Protein AF-Q8CDI6-2-F1 (afdb_monomer)

Structure (mmCIF, N/CA/C/O backbone):
data_AF-Q8CDI6-2-F1
#
_entry.id   AF-Q8CDI6-2-F1
#
loop_
_atom_site.group_PDB
_atom_site.id
_atom_site.type_symbol
_atom_site.label_atom_id
_atom_site.label_alt_id
_atom_site.label_comp_id
_atom_site.label_asym_id
_atom_site.label_entity_id
_atom_site.label_seq_id
_atom_site.pdbx_PDB_ins_code
_atom_site.Cartn_x
_atom_site.Cartn_y
_atom_site.Cartn_z
_atom_site.occupancy
_atom_site.B_iso_or_equiv
_atom_site.auth_seq_id
_atom_site.auth_comp_id
_atom_site.auth_asym_id
_atom_site.auth_atom_id
_atom_site.pdbx_PDB_model_num
ATOM 1 N N . MET A 1 1 ? 41.824 -3.010 34.403 1.00 47.78 1 MET A N 1
ATOM 2 C CA . MET A 1 1 ? 42.730 -4.172 34.338 1.00 47.78 1 MET A CA 1
ATOM 3 C C . MET A 1 1 ? 41.993 -5.271 33.605 1.00 47.78 1 MET A C 1
ATOM 5 O O . MET A 1 1 ? 41.237 -5.98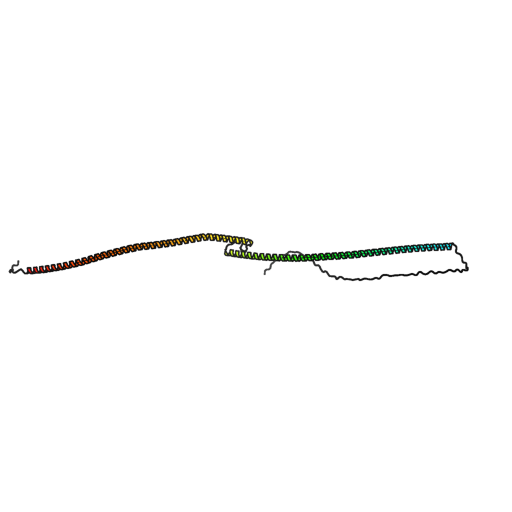3 34.236 1.00 47.78 1 MET A O 1
ATOM 9 N N . GLU A 1 2 ? 42.166 -5.360 32.293 1.00 39.25 2 GLU A N 1
ATOM 10 C CA . GLU A 1 2 ? 42.018 -6.613 31.556 1.00 39.25 2 GLU A CA 1
ATOM 11 C C . GLU A 1 2 ? 42.734 -6.427 30.222 1.00 39.25 2 GLU A C 1
ATOM 13 O O . GLU A 1 2 ? 42.475 -5.498 29.460 1.00 39.25 2 GLU A O 1
ATOM 18 N N . SER A 1 3 ? 43.740 -7.266 30.043 1.00 35.19 3 SER A N 1
ATOM 19 C CA . SER A 1 3 ? 44.687 -7.307 28.944 1.00 35.19 3 SER A CA 1
ATOM 20 C C . SER A 1 3 ? 44.680 -8.756 28.485 1.00 35.19 3 SER A C 1
ATOM 22 O O . SER A 1 3 ? 44.885 -9.626 29.330 1.00 35.19 3 SER A O 1
ATOM 24 N N . LYS A 1 4 ? 44.441 -9.011 27.195 1.00 39.91 4 LYS A N 1
ATOM 25 C CA . LYS A 1 4 ? 44.743 -10.243 26.427 1.00 39.91 4 LYS A CA 1
ATOM 26 C C . LYS A 1 4 ? 43.907 -10.204 25.140 1.00 39.91 4 LYS A C 1
ATOM 28 O O . LYS A 1 4 ? 42.783 -9.735 25.185 1.00 39.91 4 LYS A O 1
ATOM 33 N N . ALA A 1 5 ? 44.303 -10.727 23.990 1.00 39.50 5 ALA A N 1
ATOM 34 C CA . ALA A 1 5 ? 45.559 -11.224 23.439 1.00 39.50 5 ALA A CA 1
ATOM 35 C C . ALA A 1 5 ? 45.231 -11.736 22.018 1.00 39.50 5 ALA A C 1
ATOM 37 O O . ALA A 1 5 ? 44.079 -12.066 21.751 1.00 39.50 5 ALA A O 1
ATOM 38 N N . CYS A 1 6 ? 46.277 -11.885 21.199 1.00 37.97 6 CYS A N 1
ATOM 39 C CA . CYS A 1 6 ? 46.392 -12.783 20.036 1.00 37.97 6 CYS A CA 1
ATOM 40 C C . CYS A 1 6 ? 45.574 -12.419 18.783 1.00 37.97 6 CYS A C 1
ATOM 42 O O . CYS A 1 6 ? 44.354 -12.478 18.756 1.00 37.97 6 CYS A O 1
ATOM 44 N N . GLU A 1 7 ? 46.232 -11.871 17.758 1.00 35.19 7 GLU A N 1
ATOM 45 C CA . GLU A 1 7 ? 46.994 -12.585 16.705 1.00 35.19 7 GLU A CA 1
ATOM 46 C C . GLU A 1 7 ? 46.082 -13.260 15.669 1.00 35.19 7 GLU A C 1
ATOM 48 O O . GLU A 1 7 ? 45.575 -14.354 15.884 1.00 35.19 7 GLU A O 1
ATOM 53 N N . SER A 1 8 ? 46.000 -12.654 14.481 1.00 38.06 8 SER A N 1
ATOM 54 C CA . SER A 1 8 ? 46.080 -13.419 13.238 1.00 38.06 8 SER A CA 1
ATOM 55 C C . SER A 1 8 ? 47.067 -12.724 12.305 1.00 38.06 8 SER A C 1
ATOM 57 O O . SER A 1 8 ? 46.928 -11.548 11.972 1.00 38.06 8 SER A O 1
ATOM 59 N N . LYS A 1 9 ? 48.111 -13.482 11.989 1.00 31.45 9 LYS A N 1
ATOM 60 C CA . LYS A 1 9 ? 49.236 -13.211 11.097 1.00 31.45 9 LYS A CA 1
ATOM 61 C C . LYS A 1 9 ? 48.923 -13.755 9.699 1.00 31.45 9 LYS A C 1
ATOM 63 O O . LYS A 1 9 ? 48.080 -14.637 9.569 1.00 31.45 9 LYS A O 1
ATOM 68 N N . ASN A 1 10 ? 49.754 -13.327 8.750 1.00 34.19 10 ASN A N 1
ATOM 69 C CA . ASN A 1 10 ? 49.999 -13.893 7.420 1.00 34.19 10 ASN A CA 1
ATOM 70 C C . ASN A 1 10 ? 48.975 -13.519 6.347 1.00 34.19 10 ASN A C 1
ATOM 72 O O . ASN A 1 10 ? 47.893 -14.082 6.303 1.00 34.19 10 ASN A O 1
ATOM 76 N N . GLU A 1 11 ? 49.374 -12.612 5.457 1.00 39.97 11 GLU A N 1
ATOM 77 C CA . GLU A 1 11 ? 49.573 -12.944 4.042 1.00 39.97 11 GLU A CA 1
ATOM 78 C C . GLU A 1 11 ? 50.755 -12.104 3.543 1.00 39.97 11 GLU A C 1
ATOM 80 O O . GLU A 1 11 ? 50.733 -10.872 3.516 1.00 39.97 11 GLU A O 1
ATOM 85 N N . ASP A 1 12 ? 51.832 -12.828 3.261 1.00 34.47 12 ASP A N 1
ATOM 86 C CA . ASP A 1 12 ? 52.980 -12.414 2.475 1.00 34.47 12 ASP A CA 1
ATOM 87 C C . ASP A 1 12 ? 52.537 -12.010 1.063 1.00 34.47 12 ASP A C 1
ATOM 89 O O . ASP A 1 12 ? 51.665 -12.656 0.497 1.00 34.47 12 ASP A O 1
ATOM 93 N N . LEU A 1 13 ? 53.181 -11.006 0.462 1.00 38.31 13 LEU A N 1
ATOM 94 C CA . LEU A 1 13 ? 53.737 -11.098 -0.895 1.00 38.31 13 LEU A CA 1
ATOM 95 C C . LEU A 1 13 ? 54.597 -9.856 -1.192 1.00 38.31 13 LEU A C 1
ATOM 97 O O . LEU A 1 13 ? 54.218 -8.705 -0.983 1.00 38.31 13 LEU A O 1
ATOM 101 N N . LEU A 1 14 ? 55.815 -10.164 -1.624 1.00 34.78 14 LEU A N 1
ATOM 102 C CA . LEU A 1 14 ? 56.991 -9.321 -1.828 1.00 34.78 14 LEU A CA 1
ATOM 103 C C . LEU A 1 14 ? 56.978 -8.580 -3.196 1.00 34.78 14 LEU A C 1
ATOM 105 O O . LEU A 1 14 ? 56.043 -8.746 -3.978 1.00 34.78 14 LEU A O 1
ATOM 109 N N . PRO A 1 15 ? 57.980 -7.721 -3.486 1.00 39.56 15 PRO A N 1
ATOM 110 C CA . PRO A 1 15 ? 57.816 -6.499 -4.268 1.00 39.56 15 PRO A CA 1
ATOM 111 C C . PRO A 1 15 ? 58.329 -6.607 -5.711 1.00 39.56 15 PRO A C 1
ATOM 113 O O . PRO A 1 15 ? 59.156 -7.456 -6.035 1.00 39.56 15 PRO A O 1
ATOM 116 N N . SER A 1 16 ? 57.961 -5.631 -6.545 1.00 35.12 16 SER A N 1
ATOM 117 C CA . SER A 1 16 ? 58.730 -5.294 -7.747 1.00 35.12 16 SER A CA 1
ATOM 118 C C . SER A 1 16 ? 58.896 -3.782 -7.847 1.00 35.12 16 SER A C 1
ATOM 120 O O . SER A 1 16 ? 57.937 -3.038 -8.037 1.00 35.12 16 SER A O 1
ATOM 122 N N . GLY A 1 17 ? 60.136 -3.331 -7.670 1.00 28.41 17 GLY A N 1
ATOM 123 C CA . GLY A 1 17 ? 60.543 -1.958 -7.917 1.00 28.41 17 GLY A CA 1
ATOM 124 C C . GLY A 1 17 ? 60.761 -1.701 -9.403 1.00 28.41 17 GLY A C 1
ATOM 125 O O . GLY A 1 17 ? 61.197 -2.586 -10.134 1.00 28.41 17 GLY A O 1
ATOM 126 N N . ILE A 1 18 ? 60.518 -0.462 -9.826 1.00 35.91 18 ILE A N 1
ATOM 127 C CA . ILE A 1 18 ? 61.173 0.133 -10.990 1.00 35.91 18 ILE A CA 1
ATOM 128 C C . ILE A 1 18 ? 61.533 1.566 -10.599 1.00 35.91 18 ILE A C 1
ATOM 130 O O . ILE A 1 18 ? 60.685 2.450 -10.509 1.00 35.91 18 ILE A O 1
ATOM 134 N N . THR A 1 19 ? 62.814 1.772 -10.322 1.00 31.36 19 THR A N 1
ATOM 135 C CA . THR A 1 19 ? 63.473 3.074 -10.269 1.00 31.36 19 THR A CA 1
ATOM 136 C C . THR A 1 19 ? 64.220 3.271 -11.590 1.00 31.36 19 THR A C 1
ATOM 138 O O . THR A 1 19 ? 65.011 2.427 -11.994 1.00 31.36 19 THR A O 1
ATOM 141 N N . SER A 1 20 ? 63.984 4.389 -12.276 1.00 37.28 20 SER A N 1
ATOM 142 C CA . SER A 1 20 ? 64.816 4.880 -13.389 1.00 37.28 20 SER A CA 1
ATOM 143 C C . SER A 1 20 ? 64.630 6.401 -13.451 1.00 37.28 20 SER A C 1
ATOM 145 O O . SER A 1 20 ? 63.550 6.878 -13.775 1.00 37.28 20 SER A O 1
ATOM 147 N N . LYS A 1 21 ? 65.448 7.194 -12.750 1.00 33.88 21 LYS A N 1
ATOM 148 C CA . LYS A 1 21 ? 66.714 7.819 -13.184 1.00 33.88 21 LYS A CA 1
ATOM 149 C C . LYS A 1 21 ? 66.669 8.534 -14.548 1.00 33.88 21 LYS A C 1
ATOM 151 O O . LYS A 1 21 ? 66.886 7.936 -15.587 1.00 33.88 21 LYS A O 1
ATOM 156 N N . GLY A 1 22 ? 66.521 9.860 -14.466 1.00 29.69 22 GLY A N 1
ATOM 157 C CA . GLY A 1 22 ? 67.491 10.844 -14.970 1.00 29.69 22 GLY A CA 1
ATOM 158 C C . GLY A 1 22 ? 67.866 10.804 -16.453 1.00 29.69 22 GLY A C 1
ATOM 159 O O . GLY A 1 22 ? 68.814 10.125 -16.828 1.00 29.69 22 GLY A O 1
ATOM 160 N N . GLY A 1 23 ? 67.220 11.654 -17.254 1.00 31.06 23 GLY A N 1
ATOM 161 C CA . GLY A 1 23 ? 67.684 12.058 -18.583 1.00 31.06 23 GLY A CA 1
ATOM 162 C C . GLY A 1 23 ? 68.129 13.519 -18.565 1.00 31.06 23 GLY A C 1
ATOM 163 O O . GLY A 1 23 ? 67.301 14.421 -18.523 1.00 31.06 23 GLY A O 1
ATOM 164 N N . SER A 1 24 ? 69.443 13.730 -18.551 1.00 32.91 24 SER A N 1
ATOM 165 C CA . SER A 1 24 ? 70.108 15.026 -18.695 1.00 32.91 24 SER A CA 1
ATOM 166 C C . SER A 1 24 ? 69.997 15.507 -20.145 1.00 32.91 24 SER A C 1
ATOM 168 O O . SER A 1 24 ? 70.442 14.823 -21.068 1.00 32.91 24 SER A O 1
ATOM 170 N N . SER A 1 25 ? 69.394 16.676 -20.351 1.00 36.91 25 SER A N 1
ATOM 171 C CA . SER A 1 25 ? 69.316 17.363 -21.640 1.00 36.91 25 SER A CA 1
ATOM 172 C C . SER A 1 25 ? 70.655 18.041 -21.954 1.00 36.91 25 SER A C 1
ATOM 174 O O . SER A 1 25 ? 70.959 19.116 -21.440 1.00 36.91 25 SER A O 1
ATOM 176 N N . SER A 1 26 ? 71.458 17.387 -22.790 1.00 35.31 26 SER A N 1
ATOM 177 C CA . SER A 1 26 ? 72.682 17.926 -23.393 1.00 35.31 26 SER A CA 1
ATOM 178 C C . SER A 1 26 ? 72.335 18.881 -24.553 1.00 35.31 26 SER A C 1
ATOM 180 O O . SER A 1 26 ? 71.633 18.456 -25.476 1.00 35.31 26 SER A O 1
ATOM 182 N N . PRO A 1 27 ? 72.791 20.150 -24.544 1.00 42.28 27 PRO A N 1
ATOM 183 C CA . PRO A 1 27 ? 72.579 21.094 -25.637 1.00 42.28 27 PRO A CA 1
ATOM 184 C C . PRO A 1 27 ? 73.523 20.818 -26.814 1.00 42.28 27 PRO A C 1
ATOM 186 O O . PRO A 1 27 ? 74.736 20.680 -26.662 1.00 42.28 27 PRO A O 1
ATOM 189 N N . PHE A 1 28 ? 72.935 20.768 -28.004 1.00 35.69 28 PHE A N 1
ATOM 190 C CA . PHE A 1 28 ? 73.585 20.571 -29.294 1.00 35.69 28 PHE A CA 1
ATOM 191 C C . PHE A 1 28 ? 74.516 21.754 -29.626 1.00 35.69 28 PHE A C 1
ATOM 193 O O . PHE A 1 28 ? 74.057 22.881 -29.818 1.00 35.69 28 PHE A O 1
ATOM 200 N N . PHE A 1 29 ? 75.825 21.507 -29.716 1.00 38.78 29 PHE A N 1
ATOM 201 C CA . PHE A 1 29 ? 76.788 22.463 -30.265 1.00 38.78 29 PHE A CA 1
ATOM 202 C C . PHE A 1 29 ? 76.663 22.494 -31.793 1.00 38.78 29 PHE A C 1
ATOM 204 O O . PHE A 1 29 ? 76.965 21.517 -32.476 1.00 38.78 29 PHE A O 1
ATOM 211 N N . VAL A 1 30 ? 76.213 23.629 -32.329 1.00 35.59 30 VAL A N 1
ATOM 212 C CA . VAL A 1 30 ? 76.216 23.934 -33.764 1.00 35.59 30 VAL A CA 1
ATOM 213 C C . VAL A 1 30 ? 77.551 24.603 -34.088 1.00 35.59 30 VAL A C 1
ATOM 215 O O . VAL A 1 30 ? 77.717 25.803 -33.879 1.00 35.59 30 VAL A O 1
ATOM 218 N N . THR A 1 31 ? 78.527 23.834 -34.570 1.00 33.47 31 THR A N 1
ATOM 219 C CA . THR A 1 31 ? 79.812 24.380 -35.030 1.00 33.47 31 THR A CA 1
ATOM 220 C C . THR A 1 31 ? 79.779 24.519 -36.549 1.00 33.47 31 THR A C 1
ATOM 222 O O . THR A 1 31 ? 79.834 23.538 -37.28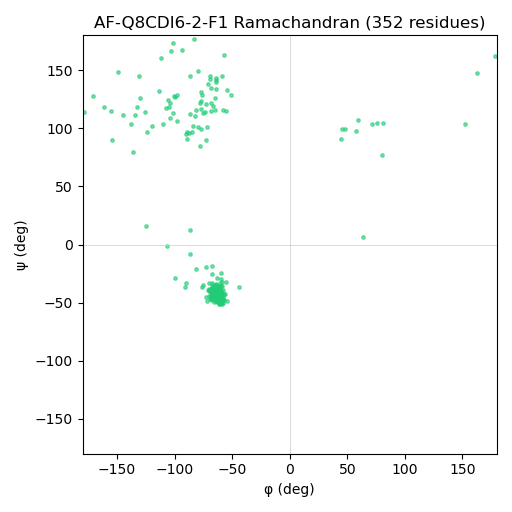4 1.00 33.47 31 THR A O 1
ATOM 225 N N . SER A 1 32 ? 79.659 25.763 -37.010 1.00 33.50 32 SER A N 1
ATOM 226 C CA . SER A 1 32 ? 79.699 26.166 -38.417 1.00 33.50 32 SER A CA 1
ATOM 227 C C . SER A 1 32 ? 81.152 26.356 -38.863 1.00 33.50 32 SER A C 1
ATOM 229 O O . SER A 1 32 ? 81.739 27.413 -38.638 1.00 33.50 32 SER A O 1
ATOM 231 N N . THR A 1 33 ? 81.752 25.349 -39.497 1.00 43.91 33 THR A N 1
ATOM 232 C CA . THR A 1 33 ? 83.056 25.470 -40.167 1.00 43.91 33 THR A CA 1
ATOM 233 C C . THR A 1 33 ? 82.850 25.902 -41.620 1.00 43.91 33 THR A C 1
ATOM 235 O O . THR A 1 33 ? 82.648 25.098 -42.526 1.00 43.91 33 THR A O 1
ATOM 238 N N . HIS A 1 34 ? 82.859 27.218 -41.835 1.00 40.88 34 HIS A N 1
ATOM 239 C CA . HIS A 1 34 ? 82.759 27.840 -43.151 1.00 40.88 34 HIS A CA 1
ATOM 240 C C . HIS A 1 34 ? 84.130 27.858 -43.849 1.00 40.88 34 HIS A C 1
ATOM 242 O O . HIS A 1 34 ? 85.057 28.514 -43.385 1.00 40.88 34 HIS A O 1
ATOM 248 N N . GLY A 1 35 ? 84.216 27.129 -44.964 1.00 34.03 35 GLY A N 1
ATOM 249 C CA . GLY A 1 35 ? 84.984 27.440 -46.177 1.00 34.03 35 GLY A CA 1
ATOM 250 C C . GLY A 1 35 ? 86.426 27.940 -46.044 1.00 34.03 35 GLY A C 1
ATOM 251 O O . GLY A 1 35 ? 86.664 29.138 -45.930 1.00 34.03 35 GLY A O 1
ATOM 252 N N . THR A 1 36 ? 87.393 27.040 -46.232 1.00 36.25 36 THR A N 1
ATOM 253 C CA . THR A 1 36 ? 88.755 27.401 -46.653 1.00 36.25 36 THR A CA 1
ATOM 254 C C . THR A 1 36 ? 88.795 27.472 -48.180 1.00 36.25 36 THR A C 1
ATOM 256 O O . THR A 1 36 ? 88.652 26.463 -48.865 1.00 36.25 36 THR A O 1
ATOM 259 N N . ILE A 1 37 ? 88.971 28.684 -48.702 1.00 36.50 37 ILE A N 1
ATOM 260 C CA . ILE A 1 37 ? 89.260 28.977 -50.107 1.00 36.50 37 ILE A CA 1
ATOM 261 C C . ILE A 1 37 ? 90.771 28.788 -50.283 1.00 36.50 37 ILE A C 1
ATOM 263 O O . ILE A 1 37 ? 91.550 29.557 -49.726 1.00 36.50 37 ILE A O 1
ATOM 267 N N . ILE A 1 38 ? 91.192 27.749 -51.006 1.00 39.66 38 ILE A N 1
ATOM 268 C CA . ILE A 1 38 ? 92.564 27.640 -51.519 1.00 39.66 38 ILE A CA 1
ATOM 269 C C . ILE A 1 38 ? 92.486 27.975 -53.003 1.00 39.66 38 ILE A C 1
ATOM 271 O O . ILE A 1 38 ? 91.888 27.247 -53.792 1.00 39.66 38 ILE A O 1
ATOM 275 N N . GLU A 1 39 ? 93.027 29.143 -53.333 1.00 34.97 39 GLU A N 1
ATOM 276 C CA . GLU A 1 39 ? 93.126 29.690 -54.678 1.00 34.97 39 GLU A CA 1
ATOM 277 C C . GLU A 1 39 ? 94.113 28.893 -55.538 1.00 34.97 39 GLU A C 1
ATOM 279 O O . GLU A 1 39 ? 95.160 28.425 -55.086 1.00 34.97 39 GLU A O 1
ATOM 284 N N . ASN A 1 40 ? 93.734 28.750 -56.803 1.00 29.94 40 ASN A N 1
ATOM 285 C CA . ASN A 1 40 ? 94.392 27.936 -57.806 1.00 29.94 40 ASN A CA 1
ATOM 286 C C . ASN A 1 40 ? 95.763 28.467 -58.239 1.00 29.94 40 ASN A C 1
ATOM 288 O O . ASN A 1 40 ? 95.989 29.652 -58.470 1.00 29.94 40 ASN A O 1
ATOM 292 N N . THR A 1 41 ? 96.625 27.496 -58.515 1.00 34.47 41 THR A N 1
ATOM 293 C CA . THR A 1 41 ? 97.835 27.570 -59.329 1.00 34.47 41 THR A CA 1
ATOM 294 C C . THR A 1 41 ? 97.585 28.203 -60.702 1.00 34.47 41 THR A C 1
ATOM 296 O O . THR A 1 41 ? 96.742 27.726 -61.459 1.00 34.47 41 THR A O 1
ATOM 299 N N . SER A 1 42 ? 98.380 29.210 -61.068 1.00 35.69 42 SER A N 1
ATOM 300 C CA . SER A 1 42 ? 98.553 29.679 -62.452 1.00 35.69 42 SER A CA 1
ATOM 301 C C . SER A 1 42 ? 100.040 29.916 -62.719 1.00 35.69 42 SER A C 1
ATOM 303 O O . SER A 1 42 ? 100.534 31.037 -62.667 1.00 35.69 42 SER A O 1
ATOM 305 N N . SER A 1 43 ? 100.776 28.836 -62.975 1.00 34.66 43 SER A N 1
ATOM 306 C CA . SER A 1 43 ? 102.151 28.879 -63.477 1.00 34.66 43 SER A CA 1
ATOM 307 C C . SER A 1 43 ? 102.102 28.935 -65.004 1.00 34.66 43 SER A C 1
ATOM 309 O O . SER A 1 43 ? 101.947 27.911 -65.662 1.00 34.66 43 SER A O 1
ATOM 311 N N . THR A 1 44 ? 102.191 30.139 -65.571 1.00 37.97 44 THR A N 1
ATOM 312 C CA . THR A 1 44 ? 102.231 30.354 -67.025 1.00 37.97 44 THR A CA 1
ATOM 313 C C . THR A 1 44 ? 103.637 30.765 -67.447 1.00 37.97 44 THR A C 1
ATOM 315 O O . THR A 1 44 ? 104.116 31.826 -67.067 1.00 37.97 44 THR A O 1
ATOM 318 N N . GLY A 1 45 ? 104.255 29.931 -68.284 1.00 33.03 45 GLY A N 1
ATOM 319 C CA . GLY A 1 45 ? 105.106 30.392 -69.380 1.00 33.03 45 GLY A CA 1
ATOM 320 C C . GLY A 1 45 ? 106.538 30.805 -69.047 1.00 33.03 45 GLY A C 1
ATOM 321 O O . GLY A 1 45 ? 106.881 31.979 -69.130 1.00 33.03 45 GLY A O 1
ATOM 322 N N . THR A 1 46 ? 107.423 29.829 -68.847 1.00 38.03 46 THR A N 1
ATOM 323 C CA . THR A 1 46 ? 108.858 30.010 -69.114 1.00 38.03 46 THR A CA 1
ATOM 324 C C . THR A 1 46 ? 109.077 29.896 -70.626 1.00 38.03 46 THR A C 1
ATOM 326 O O . THR A 1 46 ? 109.359 28.817 -71.147 1.00 38.03 46 THR A O 1
ATOM 329 N N . LEU A 1 47 ? 108.891 30.995 -71.363 1.00 33.78 47 LEU A N 1
ATOM 330 C CA . LEU A 1 47 ? 109.283 31.078 -72.772 1.00 33.78 47 LEU A CA 1
ATOM 331 C C . LEU A 1 47 ? 110.814 31.162 -72.831 1.00 33.78 47 LEU A C 1
ATOM 333 O O . LEU A 1 47 ? 111.413 32.230 -72.750 1.00 33.78 47 LEU A O 1
ATOM 337 N N . THR A 1 48 ? 111.449 29.998 -72.911 1.00 38.41 48 THR A N 1
ATOM 338 C CA . THR A 1 48 ? 112.879 29.843 -73.174 1.00 38.41 48 THR A CA 1
ATOM 339 C C . THR A 1 48 ? 113.136 30.194 -74.637 1.00 38.41 48 THR A C 1
ATOM 341 O O . THR A 1 48 ? 112.862 29.421 -75.552 1.00 38.41 48 THR A O 1
ATOM 344 N N . GLN A 1 49 ? 113.628 31.410 -74.866 1.00 34.91 49 GLN A N 1
ATOM 345 C CA . GLN A 1 49 ? 114.126 31.836 -76.165 1.00 34.91 49 GLN A CA 1
ATOM 346 C C . GLN A 1 49 ? 115.413 31.058 -76.474 1.00 34.91 49 GLN A C 1
ATOM 348 O O . GLN A 1 49 ? 116.421 31.172 -75.778 1.00 34.91 49 GLN A O 1
ATOM 353 N N . MET A 1 50 ? 115.327 30.227 -77.510 1.00 31.77 50 MET A N 1
ATOM 354 C CA . MET A 1 50 ? 116.416 29.456 -78.104 1.00 31.77 50 MET A CA 1
ATOM 355 C C . MET A 1 50 ? 117.593 30.370 -78.513 1.00 31.77 50 MET A C 1
ATOM 357 O O . MET A 1 50 ? 117.352 31.392 -79.163 1.00 31.77 50 MET A O 1
ATOM 361 N N . PRO A 1 51 ? 118.853 30.018 -78.186 1.00 42.50 51 PRO A N 1
ATOM 362 C CA . PRO A 1 51 ? 120.035 30.762 -78.612 1.00 42.50 51 PRO A CA 1
ATOM 363 C C . PRO A 1 51 ? 120.195 30.708 -80.134 1.00 42.50 51 PRO A C 1
ATOM 365 O O . PRO A 1 51 ? 120.226 29.636 -80.738 1.00 42.50 51 PRO A O 1
ATOM 368 N N . PHE A 1 52 ? 120.308 31.881 -80.753 1.00 37.31 52 PHE A N 1
ATOM 369 C CA . PHE A 1 52 ? 120.615 32.021 -82.172 1.00 37.31 52 PHE A CA 1
ATOM 370 C C . PHE A 1 52 ? 122.055 31.570 -82.461 1.00 37.31 52 PHE A C 1
ATOM 372 O O . PHE A 1 52 ? 122.998 31.922 -81.753 1.00 37.31 52 PHE A O 1
ATOM 379 N N . PHE A 1 53 ? 122.194 30.783 -83.523 1.00 34.16 53 PHE A N 1
ATOM 380 C CA . PHE A 1 53 ? 123.425 30.167 -84.009 1.00 34.16 53 PHE A CA 1
ATOM 381 C C . PHE A 1 53 ? 124.487 31.190 -84.475 1.00 34.16 53 PHE A C 1
ATOM 383 O O . PHE A 1 53 ? 124.132 32.161 -85.148 1.00 34.16 53 PHE A O 1
ATOM 390 N N . PRO A 1 54 ? 125.793 30.941 -84.243 1.00 41.66 54 PRO A N 1
ATOM 391 C CA . PRO A 1 54 ? 126.890 31.688 -84.858 1.00 41.66 54 PRO A CA 1
ATOM 392 C C . PRO A 1 54 ? 127.112 31.230 -86.307 1.00 41.66 54 PRO A C 1
ATOM 394 O O . PRO A 1 54 ? 127.421 30.065 -86.555 1.00 41.66 54 PRO A O 1
ATOM 397 N N . LYS A 1 55 ? 127.010 32.150 -87.273 1.00 38.75 55 LYS A N 1
ATOM 398 C CA . LYS A 1 55 ? 127.568 31.962 -88.620 1.00 38.75 55 LYS A CA 1
ATOM 399 C C . LYS A 1 55 ? 128.999 32.492 -88.623 1.00 38.75 55 LYS A C 1
ATOM 401 O O . LYS A 1 55 ? 129.218 33.688 -88.766 1.00 38.75 55 LYS A O 1
ATOM 406 N N . TYR A 1 56 ? 129.957 31.597 -88.412 1.00 37.53 56 TYR A N 1
ATOM 407 C CA . TYR A 1 56 ? 131.357 31.853 -88.729 1.00 37.53 56 TYR A CA 1
ATOM 408 C C . TYR A 1 56 ? 131.524 31.538 -90.219 1.00 37.53 56 TYR A C 1
ATOM 410 O O . TYR A 1 56 ? 131.511 30.372 -90.613 1.00 37.53 56 TYR A O 1
ATOM 418 N N . GLU A 1 57 ? 131.568 32.575 -91.054 1.00 38.38 57 GLU A N 1
ATOM 419 C CA . GLU A 1 57 ? 131.949 32.438 -92.456 1.00 38.38 57 GLU A CA 1
ATOM 420 C C . GLU A 1 57 ? 133.467 32.288 -92.520 1.00 38.38 57 GLU A C 1
ATOM 422 O O . GLU A 1 57 ? 134.245 33.123 -92.063 1.00 38.38 57 GLU A O 1
ATOM 427 N N . VAL A 1 58 ? 133.845 31.114 -93.001 1.00 39.50 58 VAL A N 1
ATOM 428 C CA . VAL A 1 58 ? 135.196 30.624 -93.193 1.00 39.50 58 VAL A CA 1
ATOM 429 C C . VAL A 1 58 ? 135.713 31.236 -94.492 1.00 39.50 58 VAL A C 1
ATOM 431 O O . VAL A 1 58 ? 135.374 30.745 -95.565 1.00 39.50 58 VAL A O 1
ATOM 434 N N . GLU A 1 59 ? 136.536 32.281 -94.416 1.00 38.16 59 GLU A N 1
ATOM 435 C CA . GLU A 1 59 ? 137.428 32.641 -95.522 1.00 38.16 59 GLU A CA 1
ATOM 436 C C . GLU A 1 59 ? 138.844 32.160 -95.212 1.00 38.16 59 GLU A C 1
ATOM 438 O O . GLU A 1 59 ? 139.509 32.556 -94.253 1.00 38.16 59 GLU A O 1
ATOM 443 N N . LEU A 1 60 ? 139.242 31.195 -96.031 1.00 42.19 60 LEU A N 1
ATOM 444 C CA . LEU A 1 60 ? 140.542 30.569 -96.094 1.00 42.19 60 LEU A CA 1
ATOM 445 C C . LEU A 1 60 ? 141.534 31.545 -96.731 1.00 42.19 60 LEU A C 1
ATOM 447 O O . LEU A 1 60 ? 141.471 31.755 -97.935 1.00 42.19 60 LEU A O 1
ATOM 451 N N . ASP A 1 61 ? 142.517 32.014 -95.970 1.00 34.78 61 ASP A N 1
ATOM 452 C CA . ASP A 1 61 ? 143.827 32.324 -96.541 1.00 34.78 61 ASP A CA 1
ATOM 453 C C . ASP A 1 61 ? 144.897 31.540 -95.780 1.00 34.78 61 ASP A C 1
ATOM 455 O O . ASP A 1 61 ? 145.357 31.885 -94.691 1.00 34.78 61 ASP A O 1
ATOM 459 N N . SER A 1 62 ? 145.255 30.401 -96.370 1.00 38.69 62 SER A N 1
ATOM 460 C CA . SER A 1 62 ? 146.409 29.594 -95.995 1.00 38.69 62 SER A CA 1
ATOM 461 C C . SER A 1 62 ? 147.567 29.917 -96.934 1.00 38.69 62 SER A C 1
ATOM 463 O O . SER A 1 62 ? 147.443 29.722 -98.145 1.00 38.69 62 SER A O 1
ATOM 465 N N . PRO A 1 63 ? 148.751 30.239 -96.391 1.00 39.16 63 PRO A N 1
ATOM 466 C CA . PRO A 1 63 ? 149.984 29.802 -97.008 1.00 39.16 63 PRO A CA 1
ATOM 467 C C . PRO A 1 63 ? 150.764 28.921 -96.026 1.00 39.16 63 PRO A C 1
ATOM 469 O O . PRO A 1 63 ? 151.443 29.383 -95.116 1.00 39.16 63 PRO A O 1
ATOM 472 N N . ARG A 1 64 ? 150.678 27.611 -96.274 1.00 39.44 64 ARG A N 1
ATOM 473 C CA . ARG A 1 64 ? 151.775 26.636 -96.156 1.00 39.44 64 ARG A CA 1
ATOM 474 C C . ARG A 1 64 ? 152.654 26.735 -94.895 1.00 39.44 64 ARG A C 1
ATOM 476 O O . ARG A 1 64 ? 153.762 27.264 -94.931 1.00 39.44 64 ARG A O 1
ATOM 483 N N . LYS A 1 65 ? 152.263 26.003 -93.851 1.00 38.81 65 LYS A N 1
ATOM 484 C CA . LYS A 1 65 ? 153.205 25.166 -93.090 1.00 38.81 65 LYS A CA 1
ATOM 485 C C . LYS A 1 65 ? 152.649 23.746 -93.046 1.00 38.81 65 LYS A C 1
ATOM 487 O O . LYS A 1 65 ? 151.567 23.500 -92.533 1.00 38.81 65 LYS A O 1
ATOM 492 N N . SER A 1 66 ? 153.381 22.852 -93.692 1.00 34.66 66 SER A N 1
ATOM 493 C CA . SER A 1 66 ? 153.136 21.423 -93.836 1.00 34.66 66 SER A CA 1
ATOM 494 C C . SER A 1 66 ? 153.302 20.679 -92.510 1.00 34.66 66 SER A C 1
ATOM 496 O O . SER A 1 66 ? 154.404 20.666 -91.966 1.00 34.66 66 SER A O 1
ATOM 498 N N . THR A 1 67 ? 152.265 19.989 -92.049 1.00 41.28 67 THR A N 1
ATOM 499 C CA . THR A 1 67 ? 152.352 18.884 -91.076 1.00 41.28 67 THR A CA 1
ATOM 500 C C . THR A 1 67 ? 151.220 17.883 -91.360 1.00 41.28 67 THR A C 1
ATOM 502 O O . THR A 1 67 ? 150.215 18.258 -91.964 1.00 41.28 67 THR A O 1
ATOM 505 N N . PRO A 1 68 ? 151.433 16.582 -91.098 1.00 44.19 68 PRO A N 1
ATOM 506 C CA . PRO A 1 68 ? 151.171 15.547 -92.092 1.00 44.19 68 PRO A CA 1
ATOM 507 C C . PRO A 1 68 ? 149.728 15.035 -92.111 1.00 44.19 68 PRO A C 1
ATOM 509 O O . PRO A 1 68 ? 149.069 14.880 -91.089 1.00 44.19 68 PRO A O 1
ATOM 512 N N . TYR A 1 69 ? 149.301 14.731 -93.332 1.00 39.94 69 TYR A N 1
ATOM 513 C CA . TYR A 1 69 ? 148.028 14.153 -93.740 1.00 39.94 69 TYR A CA 1
ATOM 514 C C . TYR A 1 69 ? 147.742 12.815 -93.017 1.00 39.94 69 TYR A C 1
ATOM 516 O O . TYR A 1 69 ? 148.473 11.844 -93.240 1.00 39.94 69 TYR A O 1
ATOM 524 N N . PRO A 1 70 ? 146.705 12.733 -92.160 1.00 60.78 70 PRO A N 1
ATOM 525 C CA . PRO A 1 70 ? 146.261 11.490 -91.535 1.00 60.78 70 PRO A CA 1
ATOM 526 C C . PRO A 1 70 ? 145.486 10.662 -92.565 1.00 60.78 70 PRO A C 1
ATOM 528 O O . PRO A 1 70 ? 144.587 11.175 -93.229 1.00 60.78 70 PRO A O 1
ATOM 531 N N . GLY A 1 71 ? 145.855 9.392 -92.722 1.00 52.81 71 GLY A N 1
ATOM 532 C CA . GLY A 1 71 ? 145.324 8.507 -93.759 1.00 52.81 71 GLY A CA 1
ATOM 533 C C . GLY A 1 71 ? 143.799 8.345 -93.751 1.00 52.81 71 GLY A C 1
ATOM 534 O O . GLY A 1 71 ? 143.117 8.614 -92.761 1.00 52.81 71 GLY A O 1
ATOM 535 N N . LYS A 1 72 ? 143.279 7.841 -94.876 1.00 72.19 72 LYS A N 1
ATOM 536 C CA . LYS A 1 72 ? 141.864 7.519 -95.132 1.00 72.19 72 LYS A CA 1
ATOM 537 C C . LYS A 1 72 ? 141.181 6.794 -93.959 1.00 72.19 72 LYS A C 1
ATOM 539 O O . LYS A 1 72 ? 140.043 7.109 -93.645 1.00 72.19 72 LYS A O 1
ATOM 544 N N . GLU A 1 73 ? 141.900 5.918 -93.257 1.00 76.69 73 GLU A N 1
ATOM 545 C CA . GLU A 1 73 ? 141.435 5.171 -92.074 1.00 76.69 73 GLU A CA 1
ATOM 546 C C . GLU A 1 73 ? 141.075 6.062 -90.869 1.00 76.69 73 GLU A C 1
ATOM 548 O O . GLU A 1 73 ? 140.257 5.685 -90.031 1.00 76.69 73 GLU A O 1
ATOM 553 N N . HIS A 1 74 ? 141.700 7.237 -90.725 1.00 78.00 74 HIS A N 1
ATOM 554 C CA . HIS A 1 74 ? 141.329 8.205 -89.691 1.00 78.00 74 HIS A CA 1
ATOM 5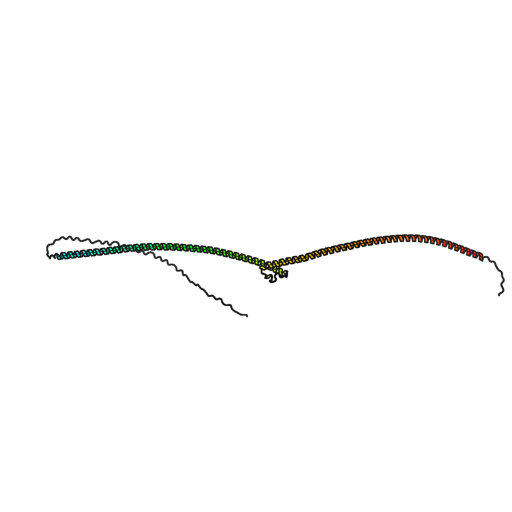55 C C . HIS A 1 74 ? 140.004 8.884 -90.038 1.00 78.00 74 HIS A C 1
ATOM 557 O O . HIS A 1 74 ? 139.124 8.960 -89.189 1.00 78.00 74 HIS A O 1
ATOM 563 N N . ILE A 1 75 ? 139.842 9.308 -91.295 1.00 80.31 75 ILE A N 1
ATOM 564 C CA . ILE A 1 75 ? 138.590 9.892 -91.793 1.00 80.31 75 ILE A CA 1
ATOM 565 C C . ILE A 1 75 ? 137.452 8.869 -91.683 1.00 80.31 75 ILE A C 1
ATOM 567 O O . ILE A 1 75 ? 136.371 9.212 -91.218 1.00 80.31 75 ILE A O 1
ATOM 571 N N . GLU A 1 76 ? 137.702 7.614 -92.061 1.00 81.19 76 GLU A N 1
ATOM 572 C CA . GLU A 1 76 ? 136.725 6.522 -92.004 1.00 81.19 76 GLU A CA 1
ATOM 573 C C . GLU A 1 76 ? 136.313 6.223 -90.553 1.00 81.19 76 GLU A C 1
ATOM 575 O O . GLU A 1 76 ? 135.121 6.225 -90.266 1.00 81.19 76 GLU A O 1
ATOM 580 N N . ARG A 1 77 ? 137.265 6.131 -89.605 1.00 85.94 77 ARG A N 1
ATOM 581 C CA . ARG A 1 77 ? 136.960 6.016 -88.162 1.00 85.94 77 ARG A CA 1
ATOM 582 C C . ARG A 1 77 ? 136.159 7.193 -87.616 1.00 85.94 77 ARG A C 1
ATOM 584 O O . ARG A 1 77 ? 135.224 6.970 -86.860 1.00 85.94 77 ARG A O 1
ATOM 591 N N . VAL A 1 78 ? 136.504 8.424 -87.993 1.00 87.19 78 VAL A N 1
ATOM 592 C CA . VAL A 1 78 ? 135.782 9.629 -87.554 1.00 87.19 78 VAL A CA 1
ATOM 593 C C . VAL A 1 78 ? 134.354 9.633 -88.104 1.00 87.19 78 VAL A C 1
ATOM 595 O O . VAL A 1 78 ? 133.411 9.902 -87.367 1.00 87.19 78 VAL A O 1
ATOM 598 N N . LEU A 1 79 ? 134.165 9.302 -89.385 1.00 86.62 79 LEU A N 1
ATOM 599 C CA . LEU A 1 79 ? 132.835 9.170 -89.989 1.00 86.62 79 LEU A CA 1
ATOM 600 C C . LEU A 1 79 ? 132.022 8.051 -89.333 1.00 86.62 79 LEU A C 1
ATOM 602 O O . LEU A 1 79 ? 130.821 8.203 -89.114 1.00 86.62 79 LEU A O 1
ATOM 606 N N . GLU A 1 80 ? 132.670 6.938 -89.006 1.00 89.00 80 GLU A N 1
ATOM 607 C CA . GLU A 1 80 ? 132.044 5.807 -88.338 1.00 89.00 80 GLU A CA 1
ATOM 608 C C . GLU A 1 80 ? 131.675 6.148 -86.886 1.00 89.00 80 GLU A C 1
ATOM 610 O O . GLU A 1 80 ? 130.564 5.829 -86.464 1.00 89.00 80 GLU A O 1
ATOM 615 N N . GLU A 1 81 ? 132.513 6.885 -86.150 1.00 90.06 81 GLU A N 1
ATOM 616 C CA . GLU A 1 81 ? 132.197 7.456 -84.831 1.00 90.06 81 GLU A CA 1
ATOM 617 C C . GLU A 1 81 ? 131.028 8.446 -84.897 1.00 90.06 81 GLU A C 1
ATOM 619 O O . GLU A 1 81 ? 130.088 8.318 -84.113 1.00 90.06 81 GLU A O 1
ATOM 624 N N . TYR A 1 82 ? 131.020 9.382 -85.853 1.00 91.25 82 TYR A N 1
ATOM 625 C CA . TYR A 1 82 ? 129.889 10.295 -86.059 1.00 91.25 82 TYR A CA 1
ATOM 626 C C . TYR A 1 82 ? 128.605 9.539 -86.420 1.00 91.25 82 TYR A C 1
ATOM 628 O O . TYR A 1 82 ? 127.539 9.857 -85.901 1.00 91.25 82 TYR A O 1
ATOM 636 N N . SER A 1 83 ? 128.684 8.502 -87.257 1.00 93.00 83 SER A N 1
ATOM 637 C CA . SER A 1 83 ? 127.551 7.624 -87.582 1.00 93.00 83 SER A CA 1
ATOM 638 C C . SER A 1 83 ? 127.018 6.901 -86.340 1.00 93.00 83 SER A C 1
ATOM 640 O O . SER A 1 83 ? 125.806 6.875 -86.110 1.00 93.00 83 SER A O 1
ATOM 642 N N . HIS A 1 84 ? 127.904 6.366 -85.492 1.00 94.19 84 HIS A N 1
ATOM 643 C CA . HIS A 1 84 ? 127.525 5.771 -84.208 1.00 94.19 84 HIS A CA 1
ATOM 644 C C . HIS A 1 84 ? 126.904 6.804 -83.262 1.00 94.19 84 HIS A C 1
ATOM 646 O O . HIS A 1 84 ? 125.886 6.510 -82.638 1.00 94.19 84 HIS A O 1
ATOM 652 N N . GLN A 1 85 ? 127.455 8.017 -83.189 1.00 95.44 85 GLN A N 1
ATOM 653 C CA . GLN A 1 85 ? 126.926 9.103 -82.367 1.00 95.44 85 GLN A CA 1
ATOM 654 C C . GLN A 1 85 ? 125.535 9.542 -82.838 1.00 95.44 85 GLN A C 1
ATOM 656 O O . GLN A 1 85 ? 124.637 9.695 -82.015 1.00 95.44 85 GLN A O 1
ATOM 661 N N . VAL A 1 86 ? 125.318 9.681 -84.148 1.00 96.12 86 VAL A N 1
ATOM 662 C CA . VAL A 1 86 ? 123.998 9.974 -84.728 1.00 96.12 86 VAL A CA 1
ATOM 663 C C . VAL A 1 86 ? 123.015 8.845 -84.423 1.00 96.12 86 VAL A C 1
ATOM 665 O O . VAL A 1 86 ? 121.898 9.124 -84.001 1.00 96.12 86 VAL A O 1
ATOM 668 N N . LYS A 1 87 ? 123.421 7.573 -84.555 1.00 95.19 87 LYS A N 1
ATOM 669 C CA . LYS A 1 87 ? 122.581 6.423 -84.176 1.00 95.19 87 LYS A CA 1
ATOM 670 C C . LYS A 1 87 ? 122.230 6.422 -82.683 1.00 95.19 87 LYS A C 1
ATOM 672 O O . LYS A 1 87 ? 121.089 6.117 -82.345 1.00 95.19 87 LYS A O 1
ATOM 677 N N . ASP A 1 88 ? 123.170 6.754 -81.796 1.00 96.12 88 ASP A N 1
ATOM 678 C CA . ASP A 1 88 ? 122.917 6.854 -80.351 1.00 96.12 88 ASP A CA 1
ATOM 679 C C . ASP A 1 88 ? 121.977 8.021 -80.024 1.00 96.12 88 ASP A C 1
ATOM 681 O O . ASP A 1 88 ? 121.011 7.846 -79.285 1.00 96.12 88 ASP A O 1
ATOM 685 N N . LEU A 1 89 ? 122.194 9.189 -80.638 1.00 95.88 89 LEU A N 1
ATOM 686 C CA . LEU A 1 89 ? 121.306 10.348 -80.516 1.00 95.88 89 LEU A CA 1
ATOM 687 C C . LEU A 1 89 ? 119.894 10.037 -81.019 1.00 95.88 89 LEU A C 1
ATOM 689 O O . LEU A 1 89 ? 118.924 10.364 -80.340 1.00 95.88 89 LEU A O 1
ATOM 693 N N . GLN A 1 90 ? 119.766 9.361 -82.162 1.00 96.56 90 GLN A N 1
ATOM 694 C CA . GLN A 1 90 ? 118.483 8.907 -82.697 1.00 96.56 90 GLN A CA 1
ATOM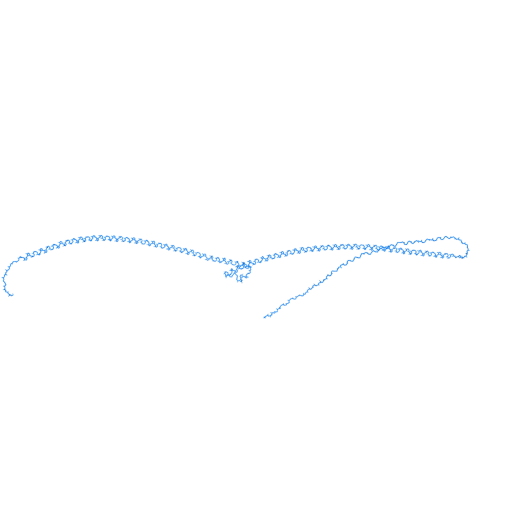 695 C C . GLN A 1 90 ? 117.786 7.951 -81.718 1.00 96.56 90 GLN A C 1
ATOM 697 O O . GLN A 1 90 ? 116.584 8.073 -81.490 1.00 96.56 90 GLN A O 1
ATOM 702 N N . ARG A 1 91 ? 118.536 7.023 -81.106 1.00 96.31 91 ARG A N 1
ATOM 703 C CA . ARG A 1 91 ? 118.006 6.087 -80.106 1.00 96.31 91 ARG A CA 1
ATOM 704 C C . ARG A 1 91 ? 117.494 6.825 -78.870 1.00 96.31 91 ARG A C 1
ATOM 706 O O . ARG A 1 91 ? 116.347 6.620 -78.495 1.00 96.31 91 ARG A O 1
ATOM 713 N N . ARG A 1 92 ? 118.286 7.738 -78.298 1.00 97.00 92 ARG A N 1
ATOM 714 C CA . ARG A 1 92 ? 117.881 8.560 -77.142 1.00 97.00 92 ARG A CA 1
ATOM 715 C C . ARG A 1 92 ? 116.677 9.443 -77.444 1.00 97.00 92 ARG A C 1
ATOM 717 O O . ARG A 1 92 ? 115.827 9.641 -76.582 1.00 97.00 92 ARG A O 1
ATOM 724 N N . LEU A 1 93 ? 116.605 9.992 -78.657 1.00 97.00 93 LEU A N 1
ATOM 725 C CA . LEU A 1 93 ? 115.454 10.773 -79.096 1.00 97.00 93 LEU A CA 1
ATOM 726 C C . LEU A 1 93 ? 114.191 9.904 -79.136 1.00 97.00 93 LEU A C 1
ATOM 728 O O . LEU A 1 93 ? 113.157 10.325 -78.624 1.00 97.00 93 LEU A O 1
ATOM 732 N N . ASN A 1 94 ? 114.289 8.688 -79.679 1.00 96.38 94 ASN A N 1
ATOM 733 C CA . ASN A 1 94 ? 113.183 7.733 -79.694 1.00 96.38 94 ASN A CA 1
ATOM 734 C C . ASN A 1 94 ? 112.776 7.310 -78.273 1.00 96.38 94 ASN A C 1
ATOM 736 O O . ASN A 1 94 ? 111.594 7.365 -77.957 1.00 96.38 94 ASN A O 1
ATOM 740 N N . GLU A 1 95 ? 113.731 6.980 -77.397 1.00 97.00 95 GLU A N 1
ATOM 741 C CA . GLU A 1 95 ? 113.483 6.642 -75.983 1.00 97.00 95 GLU A CA 1
ATOM 742 C C . GLU A 1 95 ? 112.801 7.795 -75.226 1.00 97.00 95 GLU A C 1
ATOM 744 O O . GLU A 1 95 ? 111.848 7.584 -74.477 1.00 97.00 95 GLU A O 1
ATOM 749 N N . SER A 1 96 ? 113.250 9.036 -75.447 1.00 96.88 96 SER A N 1
ATOM 750 C CA . SER A 1 96 ? 112.631 10.241 -74.881 1.00 96.88 96 SER A CA 1
ATOM 751 C C . SER A 1 96 ? 111.200 10.436 -75.389 1.00 96.88 96 SER A C 1
ATOM 753 O O . SER A 1 96 ? 110.298 10.753 -74.613 1.00 96.88 96 SER A O 1
ATOM 755 N N . ASN A 1 97 ? 110.963 10.192 -76.680 1.00 97.00 97 ASN A N 1
ATOM 756 C CA . ASN A 1 97 ? 109.638 10.285 -77.282 1.00 97.00 97 ASN A CA 1
ATOM 757 C C . ASN A 1 97 ? 108.690 9.184 -76.769 1.00 97.00 97 ASN A C 1
ATOM 759 O O . ASN A 1 97 ? 107.534 9.462 -76.460 1.00 97.00 97 ASN A O 1
ATOM 763 N N . GLU A 1 98 ? 109.178 7.952 -76.605 1.00 97.25 98 GLU A N 1
ATOM 764 C CA . GLU A 1 98 ? 108.428 6.855 -75.980 1.00 97.25 98 GLU A CA 1
ATOM 765 C C . GLU A 1 98 ? 108.080 7.169 -74.521 1.00 97.25 98 GLU A C 1
ATOM 767 O O . GLU A 1 98 ? 106.937 6.976 -74.097 1.00 97.25 98 GLU A O 1
ATOM 772 N N . LEU A 1 99 ? 109.035 7.703 -73.751 1.00 97.00 99 LEU A N 1
ATOM 773 C CA . LEU A 1 99 ? 108.802 8.133 -72.375 1.00 97.00 99 LEU A CA 1
ATOM 774 C C . LEU A 1 99 ? 107.762 9.257 -72.314 1.00 97.00 99 LEU A C 1
ATOM 776 O O . LEU A 1 99 ? 106.869 9.218 -71.465 1.00 97.00 99 LEU A O 1
ATOM 780 N N . HIS A 1 100 ? 107.848 10.229 -73.223 1.00 97.62 100 HIS A N 1
ATOM 781 C CA . HIS A 1 100 ? 106.888 11.320 -73.335 1.00 97.62 100 HIS A CA 1
ATOM 782 C C . HIS A 1 100 ? 105.475 10.806 -73.641 1.00 97.62 100 HIS A C 1
ATOM 784 O O . HIS A 1 100 ? 104.526 11.160 -72.938 1.00 97.62 100 HIS A O 1
ATOM 790 N N . GLU A 1 101 ? 105.319 9.924 -74.632 1.00 97.94 101 GLU A N 1
ATOM 791 C CA . GLU A 1 101 ? 104.016 9.340 -74.962 1.00 97.94 101 GLU A CA 1
ATOM 792 C C . GLU A 1 101 ? 103.472 8.476 -73.818 1.00 97.94 101 GLU A C 1
ATOM 794 O O . GLU A 1 101 ? 102.278 8.530 -73.522 1.00 97.94 101 GLU A O 1
ATOM 799 N N . LYS A 1 102 ? 104.335 7.761 -73.088 1.00 98.06 102 LYS A N 1
ATOM 800 C CA . LYS A 1 102 ? 103.943 7.006 -71.892 1.00 98.06 102 LYS A CA 1
ATOM 801 C C . LYS A 1 102 ? 103.460 7.920 -70.760 1.00 98.06 102 LYS A C 1
ATOM 803 O O . LYS A 1 102 ? 102.431 7.644 -70.146 1.00 98.06 102 LYS A O 1
ATOM 808 N N . GLN A 1 103 ? 104.155 9.024 -70.490 1.00 97.69 103 GLN A N 1
ATOM 809 C CA . GLN A 1 103 ? 103.726 10.022 -69.501 1.00 97.69 103 GLN A CA 1
ATOM 810 C C . GLN A 1 103 ? 102.396 10.671 -69.890 1.00 97.69 103 GLN A C 1
ATOM 812 O O . GLN A 1 103 ? 101.494 10.790 -69.064 1.00 97.69 103 GLN A O 1
ATOM 817 N N . LYS A 1 104 ? 102.247 11.044 -71.161 1.00 98.00 104 LYS A N 1
ATOM 818 C CA . LYS A 1 104 ? 101.007 11.585 -71.723 1.00 98.00 104 LYS A CA 1
ATOM 819 C C . LYS A 1 104 ? 99.858 10.584 -71.625 1.00 98.00 104 LYS A C 1
ATOM 821 O O . LYS A 1 104 ? 98.742 10.987 -71.304 1.00 98.00 104 LYS A O 1
ATOM 826 N N . PHE A 1 105 ? 100.123 9.298 -71.855 1.00 98.12 105 PHE A N 1
ATOM 827 C CA . PHE A 1 105 ? 99.155 8.225 -71.650 1.00 98.12 105 PHE A CA 1
ATOM 828 C C . PHE A 1 105 ? 98.716 8.142 -70.183 1.00 98.12 105 PHE A C 1
ATOM 830 O O . PHE A 1 105 ? 97.519 8.211 -69.915 1.00 98.12 105 PHE A O 1
ATOM 837 N N . TYR A 1 106 ? 99.654 8.094 -69.229 1.00 98.12 106 TYR A N 1
ATOM 838 C CA . TYR A 1 106 ? 99.319 8.070 -67.799 1.00 98.12 106 TYR A CA 1
ATOM 839 C C . TYR A 1 106 ? 98.552 9.308 -67.342 1.00 98.12 106 TYR A C 1
ATOM 841 O O . TYR A 1 106 ? 97.603 9.185 -66.573 1.00 98.12 106 TYR A O 1
ATOM 849 N N . LEU A 1 107 ? 98.926 10.495 -67.824 1.00 97.94 107 LEU A N 1
ATOM 850 C CA . LEU A 1 107 ? 98.227 11.727 -67.476 1.00 97.94 107 LEU A CA 1
ATOM 851 C C . LEU A 1 107 ? 96.792 11.715 -68.012 1.00 97.94 107 LEU A C 1
ATOM 853 O O . LEU A 1 107 ? 95.863 12.038 -67.279 1.00 97.94 107 LEU A O 1
ATOM 857 N N . ARG A 1 108 ? 96.594 11.302 -69.269 1.00 98.31 108 ARG A N 1
ATOM 858 C CA . ARG A 1 108 ? 95.253 11.151 -69.855 1.00 98.31 108 ARG A CA 1
ATOM 859 C C . ARG A 1 108 ? 94.421 10.129 -69.089 1.00 98.31 108 ARG A C 1
ATOM 861 O O . ARG A 1 108 ? 93.270 10.421 -68.788 1.00 98.31 108 ARG A O 1
ATOM 868 N N . GLN A 1 109 ? 95.010 8.986 -68.739 1.00 98.31 109 GLN A N 1
ATOM 869 C CA . GLN A 1 109 ? 94.350 7.966 -67.928 1.00 98.31 109 GLN A CA 1
ATOM 870 C C . GLN A 1 109 ? 93.932 8.532 -66.565 1.00 98.31 109 GLN A C 1
ATOM 872 O O . GLN A 1 109 ? 92.770 8.437 -66.201 1.00 98.31 109 GLN A O 1
ATOM 877 N N . SER A 1 110 ? 94.836 9.223 -65.865 1.00 98.38 110 SER A N 1
ATOM 878 C CA . SER A 1 110 ? 94.544 9.842 -64.569 1.00 98.38 110 SER A CA 1
ATOM 879 C C . SER A 1 110 ? 93.444 10.905 -64.648 1.00 98.38 110 SER A C 1
ATOM 881 O O . SER A 1 110 ? 92.603 10.973 -63.755 1.00 98.38 110 SER A O 1
ATOM 883 N N . VAL A 1 111 ? 93.411 11.718 -65.711 1.00 98.50 111 VAL A N 1
ATOM 884 C CA . VAL A 1 111 ? 92.331 12.693 -65.934 1.00 98.50 111 VAL A CA 1
ATOM 885 C C . VAL A 1 111 ? 90.990 11.987 -66.140 1.00 98.50 111 VAL A C 1
ATOM 887 O O . VAL A 1 111 ? 90.003 12.404 -65.539 1.00 98.50 111 VAL A O 1
ATOM 890 N N . ILE A 1 112 ? 90.954 10.917 -66.941 1.00 98.12 112 ILE A N 1
ATOM 891 C CA . ILE A 1 112 ? 89.741 10.114 -67.167 1.00 98.12 112 ILE A CA 1
ATOM 892 C C . ILE A 1 112 ? 89.264 9.480 -65.853 1.00 98.12 112 ILE A C 1
ATOM 894 O O . ILE A 1 112 ? 88.079 9.566 -65.525 1.00 98.12 112 ILE A O 1
ATOM 898 N N . ASP A 1 113 ? 90.174 8.902 -65.069 1.00 98.44 113 ASP A N 1
ATOM 899 C CA . ASP A 1 113 ? 89.853 8.272 -63.786 1.00 98.44 113 ASP A CA 1
ATOM 900 C C . ASP A 1 113 ? 89.296 9.302 -62.786 1.00 98.44 113 ASP A C 1
ATOM 902 O O . ASP A 1 113 ? 88.280 9.060 -62.134 1.00 98.44 113 ASP A O 1
ATOM 906 N N . LEU A 1 114 ? 89.908 10.491 -62.702 1.00 98.50 114 LEU A N 1
ATOM 907 C CA . LEU A 1 114 ? 89.439 11.582 -61.840 1.00 98.50 114 LEU A CA 1
ATOM 908 C C . LEU A 1 114 ? 88.076 12.129 -62.275 1.00 98.50 114 LEU A C 1
ATOM 910 O O . LEU A 1 114 ? 87.224 12.383 -61.424 1.00 98.50 114 LEU A O 1
ATOM 914 N N . GLN A 1 115 ? 87.850 12.302 -63.579 1.00 98.56 115 GLN A N 1
ATOM 915 C CA . GLN A 1 115 ? 86.549 12.716 -64.112 1.00 98.56 115 GLN A CA 1
ATOM 916 C C . GLN A 1 115 ? 85.464 11.684 -63.792 1.00 98.56 115 GLN A C 1
ATOM 918 O O . GLN A 1 115 ? 84.380 12.060 -63.345 1.00 98.56 115 GLN A O 1
ATOM 923 N N . THR A 1 116 ? 85.779 10.396 -63.943 1.00 98.31 116 THR A N 1
ATOM 924 C CA . THR A 1 116 ? 84.877 9.290 -63.592 1.00 98.31 116 THR A CA 1
ATOM 925 C C . THR A 1 116 ? 84.557 9.309 -62.097 1.00 98.31 116 THR A C 1
ATOM 927 O O . THR A 1 116 ? 83.388 9.300 -61.718 1.00 98.31 116 THR A O 1
ATOM 930 N N . LYS A 1 117 ? 85.571 9.451 -61.230 1.00 98.56 117 LYS A N 1
ATOM 931 C CA . LYS A 1 117 ? 85.373 9.515 -59.774 1.00 98.56 117 LYS A CA 1
ATOM 932 C C . LYS A 1 117 ? 84.547 10.728 -59.346 1.00 98.56 117 LYS A C 1
ATOM 934 O O . LYS A 1 117 ? 83.716 10.620 -58.446 1.00 98.56 117 LYS A O 1
ATOM 939 N N . LEU A 1 118 ? 84.752 11.879 -59.985 1.00 98.44 118 LEU A N 1
ATOM 940 C CA . LEU A 1 118 ? 83.953 13.078 -59.740 1.00 98.44 118 LEU A CA 1
ATOM 941 C C . LEU A 1 118 ? 82.485 12.849 -60.113 1.00 98.44 118 LEU A C 1
ATOM 943 O O . LEU A 1 118 ? 81.606 13.200 -59.329 1.00 98.44 118 LEU A O 1
ATOM 947 N N . GLN A 1 119 ? 82.226 12.244 -61.273 1.00 98.38 119 GLN A N 1
ATOM 948 C CA . GLN A 1 119 ? 80.873 11.914 -61.716 1.00 98.38 119 GLN A CA 1
ATOM 949 C C . GLN A 1 119 ? 80.194 10.915 -60.765 1.00 98.38 119 GLN A C 1
ATOM 951 O O . GLN A 1 119 ? 79.051 11.133 -60.373 1.00 98.38 119 GLN A O 1
ATOM 956 N N . GLU A 1 120 ? 80.895 9.863 -60.332 1.00 98.31 120 GLU A N 1
ATOM 957 C CA . GLU A 1 120 ? 80.400 8.910 -59.326 1.00 98.31 120 GLU A CA 1
ATOM 958 C C . GLU A 1 120 ? 80.033 9.600 -58.009 1.00 98.31 120 GLU A C 1
ATOM 960 O O . GLU A 1 120 ? 78.914 9.441 -57.527 1.00 98.31 120 GLU A O 1
ATOM 965 N N . MET A 1 121 ? 80.928 10.427 -57.455 1.00 98.44 121 MET A N 1
ATOM 966 C CA . MET A 1 121 ? 80.653 11.164 -56.216 1.00 98.44 121 MET A CA 1
ATOM 967 C C . MET A 1 121 ? 79.461 12.118 -56.355 1.00 98.44 121 MET A C 1
ATOM 969 O O . MET A 1 121 ? 78.709 12.314 -55.401 1.00 98.44 121 MET A O 1
ATOM 973 N N . GLN A 1 122 ? 79.278 12.736 -57.528 1.00 98.44 122 GLN A N 1
ATOM 974 C CA . GLN A 1 122 ? 78.113 13.577 -57.803 1.00 98.44 122 GLN A CA 1
ATOM 975 C C . GLN A 1 122 ? 76.823 12.750 -57.785 1.00 98.44 122 GLN A C 1
ATOM 977 O O . GLN A 1 122 ? 75.889 13.134 -57.082 1.00 98.44 122 GLN A O 1
ATOM 982 N N . MET A 1 123 ? 76.807 11.598 -58.463 1.00 98.38 123 MET A N 1
ATOM 983 C CA . MET A 1 123 ? 75.664 10.678 -58.454 1.00 98.38 123 MET A CA 1
ATOM 984 C C . MET A 1 123 ? 75.351 10.155 -57.044 1.00 98.38 123 MET A C 1
ATOM 986 O O . MET A 1 123 ? 74.189 10.133 -56.646 1.00 98.38 123 MET A O 1
ATOM 990 N N . GLU A 1 124 ? 76.365 9.777 -56.259 1.00 98.38 124 GLU A N 1
ATOM 991 C CA . GLU A 1 124 ? 76.195 9.331 -54.868 1.00 98.38 124 GLU A CA 1
ATOM 992 C C . GLU A 1 124 ? 75.613 10.439 -53.976 1.00 98.38 124 GLU A C 1
ATOM 994 O O . GLU A 1 124 ? 74.717 10.194 -53.165 1.00 98.38 124 GLU A O 1
ATOM 999 N N . ARG A 1 125 ? 76.084 11.680 -54.139 1.00 98.31 125 ARG A N 1
ATOM 1000 C CA . ARG A 1 125 ? 75.591 12.843 -53.389 1.00 98.31 125 ARG A CA 1
ATOM 1001 C C . ARG A 1 125 ? 74.139 13.173 -53.737 1.00 98.31 125 ARG A C 1
ATOM 1003 O O . ARG A 1 125 ? 73.370 13.483 -52.823 1.00 98.31 125 ARG A O 1
ATOM 1010 N N . ASP A 1 126 ? 73.755 13.061 -55.005 1.00 98.44 126 ASP A N 1
ATOM 1011 C CA . ASP A 1 126 ? 72.374 13.263 -55.455 1.00 98.44 126 ASP A CA 1
ATOM 1012 C C . ASP A 1 126 ? 71.459 12.137 -54.940 1.00 98.44 126 ASP A C 1
ATOM 1014 O O . ASP A 1 126 ? 70.407 12.409 -54.357 1.00 98.44 126 ASP A O 1
ATOM 1018 N N . ALA A 1 127 ? 71.910 10.879 -55.004 1.00 98.56 127 ALA A N 1
ATOM 1019 C CA . ALA A 1 127 ? 71.199 9.739 -54.424 1.00 98.56 127 ALA A CA 1
ATOM 1020 C C . ALA A 1 127 ? 70.993 9.890 -52.903 1.00 98.56 127 ALA A C 1
ATOM 1022 O O . ALA A 1 127 ? 69.907 9.617 -52.388 1.00 98.56 127 ALA A O 1
ATOM 1023 N N . MET A 1 128 ? 72.000 10.380 -52.172 1.00 98.62 128 MET A N 1
ATOM 1024 C CA . MET A 1 128 ? 71.894 10.667 -50.736 1.00 98.62 128 MET A CA 1
ATOM 1025 C C . MET A 1 128 ? 70.928 11.816 -50.424 1.00 98.62 128 MET A C 1
ATOM 1027 O O . MET A 1 128 ? 70.221 11.770 -49.412 1.00 98.6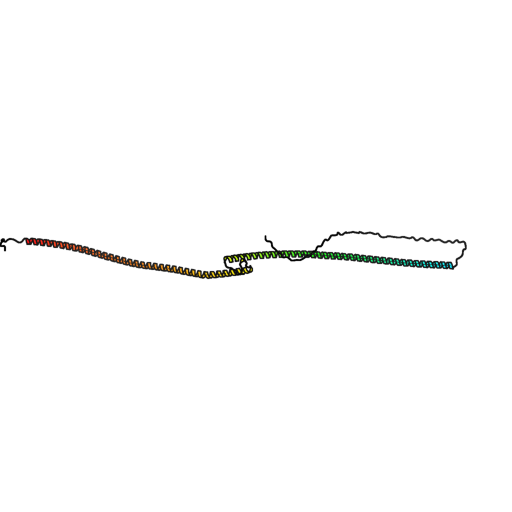2 128 MET A O 1
ATOM 1031 N N . ALA A 1 129 ? 70.879 12.855 -51.261 1.00 98.44 129 ALA A N 1
ATOM 1032 C CA . ALA A 1 129 ? 69.892 13.925 -51.127 1.00 98.44 129 ALA A CA 1
ATOM 1033 C C . ALA A 1 129 ? 68.462 13.388 -51.319 1.00 98.44 129 ALA A C 1
ATOM 1035 O O . ALA A 1 129 ? 67.576 13.702 -50.522 1.00 98.44 129 ALA A O 1
ATOM 1036 N N . ASP A 1 130 ? 68.258 12.508 -52.300 1.00 98.56 130 ASP A N 1
ATOM 1037 C CA . ASP A 1 130 ? 66.973 11.855 -52.549 1.00 98.56 130 ASP A CA 1
ATOM 1038 C C . ASP A 1 130 ? 66.551 10.881 -51.445 1.00 98.56 130 ASP A C 1
ATOM 1040 O O . ASP A 1 130 ? 65.365 10.813 -51.109 1.00 98.56 130 ASP A O 1
ATOM 1044 N N . ILE A 1 131 ? 67.490 10.133 -50.857 1.00 98.56 131 ILE A N 1
ATOM 1045 C CA . ILE A 1 131 ? 67.218 9.280 -49.691 1.00 98.56 131 ILE A CA 1
ATOM 1046 C C . ILE A 1 131 ? 66.738 10.135 -48.513 1.00 98.56 131 ILE A C 1
ATOM 1048 O O . ILE A 1 131 ? 65.665 9.862 -47.981 1.00 98.56 131 ILE A O 1
ATOM 1052 N N . ARG A 1 132 ? 67.456 11.211 -48.161 1.00 98.38 132 ARG A N 1
ATOM 1053 C CA . ARG A 1 132 ? 67.073 12.098 -47.044 1.00 98.38 132 ARG A CA 1
ATOM 1054 C C . ARG A 1 132 ? 65.726 12.782 -47.256 1.00 98.38 132 ARG A C 1
ATOM 1056 O O . ARG A 1 132 ? 64.945 12.914 -46.319 1.00 98.38 132 ARG A O 1
ATOM 1063 N N . ARG A 1 133 ? 65.429 13.202 -48.489 1.00 98.44 133 ARG A N 1
ATOM 1064 C CA . ARG A 1 133 ? 64.125 13.782 -48.840 1.00 98.44 133 ARG A CA 1
ATOM 1065 C C . ARG A 1 133 ? 62.992 12.775 -48.633 1.00 98.44 133 ARG A C 1
ATOM 1067 O O . ARG A 1 133 ? 61.984 13.122 -48.025 1.00 98.44 133 ARG A O 1
ATOM 1074 N N . ARG A 1 134 ? 63.163 11.534 -49.105 1.00 98.50 134 ARG A N 1
ATOM 1075 C CA . ARG A 1 134 ? 62.175 10.458 -48.910 1.00 98.50 134 ARG A CA 1
ATOM 1076 C C . ARG A 1 134 ? 62.014 10.078 -47.440 1.00 98.50 134 ARG A C 1
ATOM 1078 O O . ARG A 1 134 ? 60.891 9.879 -46.996 1.00 98.50 134 ARG A O 1
ATOM 1085 N N . GLU A 1 135 ? 63.109 10.013 -46.690 1.00 98.12 135 GLU A N 1
ATOM 1086 C CA . GLU A 1 135 ? 63.091 9.760 -45.247 1.00 98.12 135 GLU A CA 1
ATOM 1087 C C . GLU A 1 135 ? 62.319 10.854 -44.499 1.00 98.12 135 GLU A C 1
ATOM 1089 O O . GLU A 1 135 ? 61.405 10.544 -43.741 1.00 98.12 135 GLU A O 1
ATOM 1094 N N . SER A 1 136 ? 62.604 12.131 -44.777 1.00 98.50 136 SER A N 1
ATOM 1095 C CA . SER A 1 136 ? 61.887 13.262 -44.174 1.00 98.50 136 SER A CA 1
ATOM 1096 C C . SER A 1 136 ? 60.393 13.248 -44.506 1.00 98.50 136 SER A C 1
ATOM 1098 O O . SER A 1 136 ? 59.576 13.502 -43.622 1.00 98.50 136 SER A O 1
ATOM 1100 N N . GLN A 1 137 ? 60.028 12.918 -45.748 1.00 98.62 137 GLN A N 1
ATOM 1101 C CA . GLN A 1 137 ? 58.629 12.773 -46.145 1.00 98.62 137 GLN A CA 1
ATOM 1102 C C . GLN A 1 137 ? 57.950 11.615 -45.397 1.00 98.62 137 GLN A C 1
ATOM 1104 O O . GLN A 1 137 ? 56.873 11.797 -44.837 1.00 98.62 137 GLN A O 1
ATOM 1109 N N . SER A 1 138 ? 58.590 10.445 -45.332 1.00 98.56 138 SER A N 1
ATOM 1110 C CA . SER A 1 138 ? 58.056 9.278 -44.621 1.00 98.56 138 SER A CA 1
ATOM 1111 C C . SER A 1 138 ? 57.899 9.535 -43.117 1.00 98.56 138 SER A C 1
ATOM 1113 O O . SER A 1 138 ? 56.897 9.141 -42.517 1.00 98.56 138 SER A O 1
ATOM 1115 N N . GLN A 1 139 ? 58.850 10.243 -42.503 1.00 98.62 139 GLN A N 1
ATOM 1116 C CA . GLN A 1 139 ? 58.778 10.634 -41.098 1.00 98.62 139 GLN A CA 1
ATOM 1117 C C . GLN A 1 139 ? 57.618 11.603 -40.837 1.00 98.62 139 GLN A C 1
ATOM 1119 O O . GLN A 1 139 ? 56.893 11.452 -39.854 1.00 98.62 139 GLN A O 1
ATOM 1124 N N . GLU A 1 140 ? 57.420 12.578 -41.722 1.00 98.62 140 GLU A N 1
ATOM 1125 C CA . GLU A 1 140 ? 56.319 13.537 -41.650 1.00 98.62 140 GLU A CA 1
ATOM 1126 C C . GLU A 1 140 ? 54.950 12.853 -41.823 1.00 98.62 140 GLU A C 1
ATOM 1128 O O . GLU A 1 140 ? 54.020 13.113 -41.058 1.00 98.62 140 GLU A O 1
ATOM 1133 N N . GLU A 1 141 ? 54.832 11.911 -42.760 1.00 98.56 141 GLU A N 1
ATOM 1134 C CA . GLU A 1 141 ? 53.641 11.072 -42.928 1.00 98.56 141 GLU A CA 1
ATOM 1135 C C . GLU A 1 141 ? 53.345 10.254 -41.661 1.00 98.56 141 GLU A C 1
ATOM 1137 O O . GLU A 1 141 ? 52.213 10.264 -41.173 1.00 98.56 141 GLU A O 1
ATOM 1142 N N . SER A 1 142 ? 54.361 9.613 -41.072 1.00 98.38 142 SER A N 1
ATOM 1143 C CA . SER A 1 142 ? 54.222 8.859 -39.820 1.00 98.38 142 SER A CA 1
ATOM 1144 C C . SER A 1 142 ? 53.805 9.754 -38.645 1.00 98.38 142 SER A C 1
ATOM 1146 O O . SER A 1 142 ? 52.895 9.406 -37.888 1.00 98.38 142 SER A O 1
ATOM 1148 N N . ARG A 1 143 ? 54.394 10.951 -38.522 1.00 98.62 143 ARG A N 1
ATOM 1149 C CA . ARG A 1 143 ? 54.024 11.952 -37.509 1.00 98.62 143 ARG A CA 1
ATOM 1150 C C . ARG A 1 143 ? 52.562 12.379 -37.655 1.00 98.62 143 ARG A C 1
ATOM 1152 O O . ARG A 1 143 ? 51.845 12.456 -36.657 1.00 98.62 143 ARG A O 1
ATOM 1159 N N . ASN A 1 144 ? 52.111 12.627 -38.884 1.00 98.56 144 ASN A N 1
ATOM 1160 C CA . ASN A 1 144 ? 50.727 13.001 -39.172 1.00 98.56 144 ASN A CA 1
ATOM 1161 C C . ASN A 1 144 ? 49.746 11.857 -38.864 1.00 98.56 144 ASN A C 1
ATOM 1163 O O . ASN A 1 144 ? 48.703 12.100 -38.256 1.00 98.56 144 ASN A O 1
ATOM 1167 N N . GLN A 1 145 ? 50.091 10.610 -39.203 1.00 98.69 145 GLN A N 1
ATOM 1168 C CA . GLN A 1 145 ? 49.296 9.427 -38.848 1.00 98.69 145 GLN A CA 1
ATOM 1169 C C . GLN A 1 145 ? 49.174 9.246 -37.331 1.00 98.69 145 GLN A C 1
ATOM 1171 O O . GLN A 1 145 ? 48.073 9.027 -36.820 1.00 98.69 145 GLN A O 1
ATOM 1176 N N . LEU A 1 146 ? 50.279 9.392 -36.594 1.00 98.62 146 LEU A N 1
ATOM 1177 C CA . LEU A 1 146 ? 50.269 9.308 -35.135 1.00 98.62 146 LEU A CA 1
ATOM 1178 C C . LEU A 1 146 ? 49.395 10.409 -34.527 1.00 98.62 146 LEU A C 1
ATOM 1180 O O . LEU A 1 146 ? 48.568 10.135 -33.663 1.00 98.62 146 LEU A O 1
ATOM 1184 N N . GLN A 1 147 ? 49.519 11.644 -35.017 1.00 98.62 147 GLN A N 1
ATOM 1185 C CA . GLN A 1 147 ? 48.708 12.763 -34.545 1.00 98.62 147 GLN A CA 1
ATOM 1186 C C . GLN A 1 147 ? 47.209 12.563 -34.834 1.00 98.62 147 GLN A C 1
ATOM 1188 O O . GLN A 1 147 ? 46.374 12.939 -34.011 1.00 98.62 147 GLN A O 1
ATOM 1193 N N . ASN A 1 148 ? 46.857 11.959 -35.974 1.00 98.62 148 ASN A N 1
ATOM 1194 C CA . ASN A 1 148 ? 45.477 11.576 -36.285 1.00 98.62 148 ASN A CA 1
ATOM 1195 C C . ASN A 1 148 ? 44.956 10.516 -35.312 1.00 98.62 148 ASN A C 1
ATOM 1197 O O . ASN A 1 148 ? 43.897 10.705 -34.722 1.00 98.62 148 ASN A O 1
ATOM 1201 N N . THR A 1 149 ? 45.745 9.468 -35.077 1.00 98.69 149 THR A N 1
ATOM 1202 C CA . THR A 1 149 ? 45.389 8.380 -34.155 1.00 98.69 149 THR A CA 1
ATOM 1203 C C . THR A 1 149 ? 45.177 8.899 -32.730 1.00 98.69 149 THR A C 1
ATOM 1205 O O . THR A 1 149 ? 44.216 8.520 -32.069 1.00 98.69 149 THR A O 1
ATOM 1208 N N . VAL A 1 150 ? 46.035 9.808 -32.252 1.00 98.75 150 VAL A N 1
ATOM 1209 C CA . VAL A 1 150 ? 45.876 10.440 -30.931 1.00 98.75 150 VAL A CA 1
ATOM 1210 C C . VAL A 1 150 ? 44.559 11.212 -30.847 1.00 98.75 150 VAL A C 1
ATOM 1212 O O . VAL A 1 150 ? 43.816 11.021 -29.890 1.00 98.75 150 VAL A O 1
ATOM 1215 N N . ARG A 1 151 ? 44.222 12.014 -31.865 1.00 98.62 151 ARG A N 1
ATOM 1216 C CA . ARG A 1 151 ? 42.951 12.759 -31.904 1.00 98.62 151 ARG A CA 1
ATOM 1217 C C . ARG A 1 151 ? 41.730 11.836 -31.905 1.00 98.62 151 ARG A C 1
ATOM 1219 O O . ARG A 1 151 ? 40.750 12.116 -31.220 1.00 98.62 151 ARG A O 1
ATOM 1226 N N . GLU A 1 152 ? 41.782 10.734 -32.648 1.00 98.56 152 GLU A N 1
ATOM 1227 C CA . GLU A 1 152 ? 40.712 9.728 -32.663 1.00 98.56 152 GLU A CA 1
ATOM 1228 C C . GLU A 1 152 ? 40.556 9.040 -31.301 1.00 98.56 152 GLU A C 1
ATOM 1230 O O . GLU A 1 152 ? 39.436 8.873 -30.816 1.00 98.56 152 GLU A O 1
ATOM 1235 N N . LEU A 1 153 ? 41.670 8.697 -30.646 1.00 98.69 153 LEU A N 1
ATOM 1236 C CA . LEU A 1 153 ? 41.666 8.119 -29.302 1.00 98.69 153 LEU A CA 1
ATOM 1237 C C . LEU A 1 153 ? 41.139 9.101 -28.251 1.00 98.69 153 LEU A C 1
ATOM 1239 O O . LEU A 1 153 ? 40.387 8.692 -27.369 1.00 98.69 153 LEU A O 1
ATOM 1243 N N . GLU A 1 154 ? 41.486 10.384 -28.344 1.00 98.62 154 GLU A N 1
ATOM 1244 C CA . GLU A 1 154 ? 40.952 11.436 -27.472 1.00 98.62 154 GLU A CA 1
ATOM 1245 C C . GLU A 1 154 ? 39.437 11.595 -27.650 1.00 98.62 154 GLU A C 1
ATOM 1247 O O . GLU A 1 154 ? 38.702 11.605 -26.662 1.00 98.62 154 GLU A O 1
ATOM 1252 N N . ALA A 1 155 ? 38.943 11.622 -28.892 1.00 98.69 155 ALA A N 1
ATOM 1253 C CA . ALA A 1 155 ? 37.509 11.681 -29.172 1.00 98.69 155 ALA A CA 1
ATOM 1254 C C . ALA A 1 155 ? 36.764 10.439 -28.650 1.00 98.69 155 ALA A C 1
ATOM 1256 O O . ALA A 1 155 ? 35.709 10.555 -28.021 1.00 98.69 155 ALA A O 1
ATOM 1257 N N . ALA A 1 156 ? 37.329 9.245 -28.856 1.00 98.62 156 ALA A N 1
ATOM 1258 C CA . ALA A 1 156 ? 36.771 7.997 -28.344 1.00 98.62 156 ALA A CA 1
ATOM 1259 C C . ALA A 1 156 ? 36.766 7.955 -26.807 1.00 98.62 156 ALA A C 1
ATOM 1261 O O . ALA A 1 156 ? 35.796 7.484 -26.207 1.00 98.62 156 ALA A O 1
ATOM 1262 N N . LYS A 1 157 ? 37.821 8.473 -26.166 1.00 98.56 157 LYS A N 1
ATOM 1263 C CA . LYS A 1 157 ? 37.910 8.612 -24.711 1.00 98.56 157 LYS A CA 1
ATOM 1264 C C . LYS A 1 157 ? 36.791 9.507 -24.180 1.00 98.56 157 LYS A C 1
ATOM 1266 O O . LYS A 1 157 ? 36.065 9.063 -23.295 1.00 98.56 157 LYS A O 1
ATOM 1271 N N . CYS A 1 158 ? 36.607 10.705 -24.740 1.00 98.62 158 CYS A N 1
ATOM 1272 C CA . CYS A 1 158 ? 35.542 11.619 -24.315 1.00 98.62 158 CYS A CA 1
ATOM 1273 C C . CYS A 1 158 ? 34.152 10.980 -24.450 1.00 98.62 158 CYS A C 1
ATOM 1275 O O . CYS A 1 158 ? 33.370 11.001 -23.504 1.00 98.62 158 CYS A O 1
ATOM 1277 N N . LEU A 1 159 ? 33.875 10.312 -25.576 1.00 98.62 159 LEU A N 1
ATOM 1278 C CA . LEU A 1 159 ? 32.603 9.612 -25.774 1.00 98.62 159 LEU A CA 1
ATOM 1279 C C . LEU A 1 159 ? 32.371 8.522 -24.713 1.00 98.62 159 LEU A C 1
ATOM 1281 O O . LEU A 1 159 ? 31.267 8.376 -24.192 1.00 98.62 159 LEU A O 1
ATOM 1285 N N . LYS A 1 160 ? 33.408 7.745 -24.375 1.00 98.44 160 LYS A N 1
ATOM 1286 C CA . LYS A 1 160 ? 33.321 6.704 -23.341 1.00 98.44 160 LYS A CA 1
ATOM 1287 C C . LYS A 1 160 ? 33.118 7.284 -21.941 1.00 98.44 160 LYS A C 1
ATOM 1289 O O . LYS A 1 160 ? 32.371 6.695 -21.163 1.00 98.44 160 LYS A O 1
ATOM 1294 N N . GLU A 1 161 ? 33.748 8.411 -21.624 1.00 98.69 161 GLU A N 1
ATOM 1295 C CA . GLU A 1 161 ? 33.548 9.125 -20.357 1.00 98.69 161 GLU A CA 1
ATOM 1296 C C . GLU A 1 161 ? 32.101 9.619 -20.214 1.00 98.69 161 GLU A C 1
ATOM 1298 O O . GLU A 1 161 ? 31.487 9.412 -19.164 1.00 98.69 161 GLU A O 1
ATOM 1303 N N . ASP A 1 162 ? 31.520 10.168 -21.282 1.00 98.56 162 ASP A N 1
ATOM 1304 C CA . ASP A 1 162 ? 30.116 10.592 -21.300 1.00 98.56 162 ASP A CA 1
ATOM 1305 C C . ASP A 1 162 ? 29.153 9.408 -21.123 1.00 98.56 162 ASP A C 1
ATOM 1307 O O . ASP A 1 162 ? 28.229 9.477 -20.311 1.00 98.56 162 ASP A O 1
ATOM 1311 N N . MET A 1 163 ? 29.402 8.280 -21.800 1.00 98.56 163 MET A N 1
ATOM 1312 C CA . MET A 1 163 ? 28.607 7.055 -21.621 1.00 98.56 163 MET A CA 1
ATOM 1313 C C . MET A 1 163 ? 28.680 6.506 -20.188 1.00 98.56 163 MET A C 1
ATOM 1315 O O . MET A 1 163 ? 27.677 6.045 -19.642 1.00 98.56 163 MET A O 1
ATOM 1319 N N . LEU A 1 164 ? 29.862 6.542 -19.563 1.00 98.56 164 LEU A N 1
ATOM 1320 C CA . LEU A 1 164 ? 30.033 6.123 -18.168 1.00 98.56 164 LEU A CA 1
ATOM 1321 C C . LEU A 1 164 ? 29.279 7.049 -17.212 1.00 98.56 164 LEU A C 1
ATOM 1323 O O . LEU A 1 164 ? 28.656 6.577 -16.258 1.00 98.56 164 LEU A O 1
ATOM 1327 N N . LYS A 1 165 ? 29.306 8.357 -17.474 1.00 98.56 165 LYS A N 1
ATOM 1328 C CA . LYS A 1 165 ? 28.558 9.344 -16.697 1.00 98.56 165 LYS A CA 1
ATOM 1329 C C . LYS A 1 165 ? 27.049 9.106 -16.795 1.00 98.56 165 LYS A C 1
ATOM 1331 O O . LYS A 1 165 ? 26.390 9.086 -15.758 1.00 98.56 165 LYS A O 1
ATOM 1336 N N . ASP A 1 166 ? 26.526 8.867 -17.995 1.00 98.56 166 ASP A N 1
ATOM 1337 C CA . ASP A 1 166 ? 25.105 8.573 -18.223 1.00 98.56 166 ASP A CA 1
ATOM 1338 C C . ASP A 1 166 ? 24.664 7.269 -17.531 1.00 98.56 166 ASP A C 1
ATOM 1340 O O . ASP A 1 166 ? 23.688 7.240 -16.775 1.00 98.56 166 ASP A O 1
ATOM 1344 N N . SER A 1 167 ? 25.463 6.204 -17.663 1.00 98.50 167 SER A N 1
ATOM 1345 C CA . SER A 1 167 ? 25.221 4.939 -16.959 1.00 98.50 167 SER A CA 1
ATOM 1346 C C . SER A 1 167 ? 25.215 5.120 -15.437 1.00 98.50 167 SER A C 1
ATOM 1348 O O . SER A 1 167 ? 24.337 4.596 -14.749 1.00 98.50 167 SER A O 1
ATOM 1350 N N . SER A 1 168 ? 26.141 5.920 -14.900 1.00 98.62 168 SER A N 1
ATOM 1351 C CA . SER A 1 168 ? 26.177 6.259 -13.475 1.00 98.62 168 SER A CA 1
ATOM 1352 C C . SER A 1 168 ? 24.914 7.008 -13.034 1.00 98.62 168 SER A C 1
ATOM 1354 O O . SER A 1 168 ? 24.319 6.666 -12.009 1.00 98.62 168 SER A O 1
ATOM 1356 N N . THR A 1 169 ? 24.431 7.968 -13.834 1.00 98.50 169 THR A N 1
ATOM 1357 C CA . THR A 1 169 ? 23.173 8.664 -13.532 1.00 98.50 169 THR A CA 1
ATOM 1358 C C . THR A 1 169 ? 21.960 7.740 -13.580 1.00 98.50 169 THR A C 1
ATOM 1360 O O . THR A 1 169 ? 21.082 7.856 -12.724 1.00 98.50 169 THR A O 1
ATOM 1363 N N . GLN A 1 170 ? 21.924 6.784 -14.510 1.00 98.56 170 GLN A N 1
ATOM 1364 C CA . GLN A 1 170 ? 20.847 5.800 -14.604 1.00 98.56 170 GLN A CA 1
ATOM 1365 C C . GLN A 1 170 ? 20.839 4.852 -13.395 1.00 98.56 170 GLN A C 1
ATOM 1367 O O . GLN A 1 170 ? 19.784 4.595 -12.814 1.00 98.56 170 GLN A O 1
ATOM 1372 N N . ILE A 1 171 ? 22.011 4.368 -12.968 1.00 98.69 171 ILE A N 1
ATOM 1373 C CA . ILE A 1 171 ? 22.146 3.531 -11.766 1.00 98.69 171 ILE A CA 1
ATOM 1374 C C . ILE A 1 171 ? 21.645 4.284 -10.529 1.00 98.69 171 ILE A C 1
ATOM 1376 O O . ILE A 1 171 ? 20.930 3.713 -9.706 1.00 98.69 171 ILE A O 1
ATOM 1380 N N . GLU A 1 172 ? 21.974 5.569 -10.401 1.00 98.50 172 GLU A N 1
ATOM 1381 C CA . GLU A 1 172 ? 21.526 6.386 -9.274 1.00 98.50 172 GLU A CA 1
ATOM 1382 C C . GLU A 1 172 ? 20.005 6.610 -9.277 1.00 98.50 172 GLU A C 1
ATOM 1384 O O . GLU A 1 172 ? 19.358 6.548 -8.231 1.00 98.50 172 GLU A O 1
ATOM 1389 N N . GLN A 1 173 ? 19.397 6.795 -10.451 1.00 98.62 173 GLN A N 1
ATOM 1390 C CA . GLN A 1 173 ? 17.938 6.862 -10.582 1.00 98.62 173 GLN A CA 1
ATOM 1391 C C . GLN A 1 173 ? 17.264 5.544 -10.176 1.00 98.62 173 GLN A C 1
ATOM 1393 O O . GLN A 1 173 ? 16.283 5.561 -9.430 1.00 98.62 173 GLN A O 1
ATOM 1398 N N . LEU A 1 174 ? 17.808 4.402 -10.607 1.00 98.69 174 LEU A N 1
ATOM 1399 C CA . LEU A 1 174 ? 17.299 3.084 -10.220 1.00 98.69 174 LEU A CA 1
ATOM 1400 C C . LEU A 1 174 ? 17.419 2.850 -8.709 1.00 98.69 174 LEU A C 1
ATOM 1402 O O . LEU A 1 174 ? 16.473 2.357 -8.098 1.00 98.69 174 LEU A O 1
ATOM 1406 N N . ARG A 1 175 ? 18.525 3.264 -8.079 1.00 98.62 175 ARG A N 1
ATOM 1407 C CA . ARG A 1 175 ? 18.683 3.203 -6.615 1.00 98.62 175 ARG A CA 1
ATOM 1408 C C . ARG A 1 175 ? 17.631 4.033 -5.886 1.00 98.62 175 ARG A C 1
ATOM 1410 O O . ARG A 1 175 ? 17.034 3.540 -4.933 1.00 98.62 175 ARG A O 1
ATOM 1417 N N . LYS A 1 176 ? 17.355 5.255 -6.349 1.00 98.56 176 LYS A N 1
ATOM 1418 C CA . LYS A 1 176 ? 16.300 6.111 -5.775 1.00 98.56 176 LYS A CA 1
ATOM 1419 C C . LYS A 1 176 ? 14.916 5.474 -5.888 1.00 98.56 176 LYS A C 1
ATOM 1421 O O . LYS A 1 176 ? 14.177 5.457 -4.909 1.00 98.56 176 LYS A O 1
ATOM 1426 N N . MET A 1 177 ? 14.590 4.907 -7.050 1.00 98.62 177 MET A N 1
ATOM 1427 C CA . MET A 1 177 ? 13.340 4.167 -7.266 1.00 98.62 177 MET A CA 1
ATOM 1428 C C . MET A 1 177 ? 13.230 2.956 -6.331 1.00 98.62 177 MET A C 1
ATOM 1430 O O . MET A 1 177 ? 12.200 2.765 -5.691 1.00 98.62 177 MET A O 1
ATOM 1434 N N . MET A 1 178 ? 14.301 2.166 -6.201 1.00 98.31 178 MET A N 1
ATOM 1435 C CA . MET A 1 178 ? 14.339 1.025 -5.282 1.00 98.31 178 MET A CA 1
ATOM 1436 C C . MET A 1 178 ? 14.114 1.447 -3.827 1.00 98.31 178 MET A C 1
ATOM 1438 O O . MET A 1 178 ? 13.306 0.824 -3.148 1.00 98.31 178 MET A O 1
ATOM 1442 N N . LEU A 1 179 ? 14.766 2.521 -3.364 1.00 98.12 179 LEU A N 1
ATOM 1443 C CA . LEU A 1 179 ? 14.569 3.060 -2.012 1.00 98.12 179 LEU A CA 1
ATOM 1444 C C . LEU A 1 179 ? 13.138 3.567 -1.788 1.00 98.12 179 LEU A C 1
ATOM 1446 O O . LEU A 1 179 ? 12.575 3.370 -0.716 1.00 98.12 179 LEU A O 1
ATOM 1450 N N . SER A 1 180 ? 12.527 4.190 -2.797 1.00 98.44 180 SER A N 1
ATOM 1451 C CA . SER A 1 180 ? 11.129 4.621 -2.715 1.00 98.44 180 SER A CA 1
ATOM 1452 C C . SER A 1 180 ? 10.170 3.434 -2.602 1.00 98.44 180 SER A C 1
ATOM 1454 O O . SER A 1 180 ? 9.248 3.481 -1.791 1.00 98.44 180 SER A O 1
ATOM 1456 N N . HIS A 1 181 ? 10.372 2.375 -3.390 1.00 97.75 181 HIS A N 1
ATOM 1457 C CA . HIS A 1 181 ? 9.556 1.161 -3.303 1.00 97.75 181 HIS A CA 1
ATOM 1458 C C . HIS A 1 181 ? 9.747 0.438 -1.966 1.00 97.75 181 HIS A C 1
ATOM 1460 O O . HIS A 1 181 ? 8.768 -0.012 -1.378 1.00 97.75 181 HIS A O 1
ATOM 1466 N N . GLU A 1 182 ? 10.981 0.371 -1.464 1.00 97.00 182 GLU A N 1
ATOM 1467 C CA . GLU A 1 182 ? 11.294 -0.148 -0.130 1.00 97.00 182 GLU A CA 1
ATOM 1468 C C . GLU A 1 182 ? 10.528 0.620 0.961 1.00 97.00 182 GLU A C 1
ATOM 1470 O O . GLU A 1 182 ? 9.931 0.007 1.842 1.00 97.00 182 GLU A O 1
ATOM 1475 N N . GLY A 1 183 ? 10.457 1.954 0.857 1.00 98.06 183 GLY A N 1
ATOM 1476 C CA . GLY A 1 183 ? 9.674 2.797 1.766 1.00 98.06 183 GLY A CA 1
ATOM 1477 C C . GLY A 1 183 ? 8.176 2.470 1.768 1.00 98.06 183 GLY A C 1
ATOM 1478 O O . GLY A 1 183 ? 7.595 2.282 2.834 1.00 98.06 183 GLY A O 1
ATOM 1479 N N . VAL A 1 184 ? 7.558 2.326 0.590 1.00 97.88 184 VAL A N 1
ATOM 1480 C CA . VAL A 1 184 ? 6.135 1.940 0.470 1.00 97.88 184 VAL A CA 1
ATOM 1481 C C . VAL A 1 184 ? 5.891 0.544 1.044 1.00 97.88 184 VAL A C 1
ATOM 1483 O O . VAL A 1 184 ? 4.922 0.312 1.762 1.00 97.88 184 VAL A O 1
ATOM 1486 N N . LEU A 1 185 ? 6.779 -0.406 0.757 1.00 97.44 185 LEU A N 1
ATOM 1487 C CA . LEU A 1 185 ? 6.667 -1.758 1.293 1.00 97.44 185 LEU A CA 1
ATOM 1488 C C . LEU A 1 185 ? 6.815 -1.780 2.824 1.00 97.44 185 LEU A C 1
ATOM 1490 O O . LEU A 1 185 ? 6.137 -2.565 3.492 1.00 97.44 185 LEU A O 1
ATOM 1494 N N . GLN A 1 186 ? 7.661 -0.912 3.387 1.00 96.75 186 GLN A N 1
ATOM 1495 C CA . GLN A 1 186 ? 7.802 -0.730 4.831 1.00 96.75 186 GLN A CA 1
ATOM 1496 C C . GLN A 1 186 ? 6.543 -0.123 5.464 1.00 96.75 186 GLN A C 1
ATOM 1498 O O . GLN A 1 186 ? 6.143 -0.564 6.539 1.00 96.75 186 GLN A O 1
ATOM 1503 N N . GLU A 1 187 ? 5.898 0.840 4.806 1.00 97.62 187 GLU A N 1
ATOM 1504 C CA . GLU A 1 187 ? 4.623 1.415 5.255 1.00 97.62 187 GLU A CA 1
ATOM 1505 C C . GLU A 1 187 ? 3.519 0.351 5.288 1.00 97.62 187 GLU A C 1
ATOM 1507 O O . GLU A 1 187 ? 2.857 0.176 6.310 1.00 97.62 187 GLU A O 1
ATOM 1512 N N . ILE A 1 188 ? 3.392 -0.446 4.221 1.00 96.19 188 ILE A N 1
ATOM 1513 C CA . ILE A 1 188 ? 2.445 -1.567 4.183 1.00 96.19 188 ILE A CA 1
ATOM 1514 C C . ILE A 1 188 ? 2.756 -2.569 5.305 1.00 96.19 188 ILE A C 1
ATOM 1516 O O . ILE A 1 188 ? 1.838 -3.019 5.989 1.00 96.19 188 ILE A O 1
ATOM 1520 N N . ARG A 1 189 ? 4.035 -2.901 5.541 1.00 95.19 189 ARG A N 1
ATOM 1521 C CA . ARG A 1 189 ? 4.430 -3.763 6.667 1.00 95.19 189 ARG A CA 1
ATOM 1522 C C . ARG A 1 189 ? 3.992 -3.166 8.007 1.00 95.19 189 ARG A C 1
ATOM 1524 O O . ARG A 1 189 ? 3.464 -3.909 8.826 1.00 95.19 189 ARG A O 1
ATOM 1531 N N . SER A 1 190 ? 4.187 -1.865 8.224 1.00 95.94 190 SER A N 1
ATOM 1532 C CA . SER A 1 190 ? 3.767 -1.183 9.456 1.00 95.94 190 SER A CA 1
ATOM 1533 C C . SER A 1 190 ? 2.262 -1.315 9.677 1.00 95.94 190 SER A C 1
ATOM 1535 O O . SER A 1 190 ? 1.843 -1.770 10.733 1.00 95.94 190 SER A O 1
ATOM 1537 N N . ILE A 1 191 ? 1.457 -1.035 8.648 1.00 95.56 191 ILE A N 1
ATOM 1538 C CA . ILE A 1 191 ? -0.007 -1.154 8.714 1.00 95.56 191 ILE A CA 1
ATOM 1539 C C . ILE A 1 191 ? -0.431 -2.590 9.053 1.00 95.56 191 ILE A C 1
ATOM 1541 O O . ILE A 1 191 ? -1.365 -2.799 9.825 1.00 95.56 191 ILE A O 1
ATOM 1545 N N . LEU A 1 192 ? 0.245 -3.599 8.494 1.00 93.50 192 LEU A N 1
ATOM 1546 C CA . LEU A 1 192 ? -0.053 -4.993 8.825 1.00 93.50 192 LEU A CA 1
ATOM 1547 C C . LEU A 1 192 ? 0.364 -5.379 10.246 1.00 93.50 192 LEU A C 1
ATOM 1549 O O . LEU A 1 192 ? -0.305 -6.212 10.853 1.00 93.50 192 LEU A O 1
ATOM 1553 N N . VAL A 1 193 ? 1.449 -4.806 10.774 1.00 93.75 193 VAL A N 1
ATOM 1554 C CA . VAL A 1 193 ? 1.837 -4.980 12.182 1.00 93.75 193 VAL A CA 1
ATOM 1555 C C . VAL A 1 193 ? 0.764 -4.384 13.092 1.00 93.75 193 VAL A C 1
ATOM 1557 O O . VAL A 1 193 ? 0.297 -5.079 13.991 1.00 93.75 193 VAL A O 1
ATOM 1560 N N . ASP A 1 194 ? 0.305 -3.165 12.803 1.00 94.75 194 ASP A N 1
ATOM 1561 C CA . ASP A 1 194 ? -0.757 -2.501 13.569 1.00 94.75 194 ASP A CA 1
ATOM 1562 C C . ASP A 1 194 ? -2.069 -3.303 13.512 1.00 94.75 194 ASP A C 1
ATOM 1564 O O . ASP A 1 194 ? -2.769 -3.458 14.513 1.00 94.75 194 ASP A O 1
ATOM 1568 N N . PHE A 1 195 ? -2.393 -3.876 12.348 1.00 92.56 195 PHE A N 1
ATOM 1569 C CA . PHE A 1 195 ? -3.543 -4.767 12.196 1.00 92.56 195 PHE A CA 1
ATOM 1570 C C . PHE A 1 195 ? -3.387 -6.071 13.000 1.00 92.56 195 PHE A C 1
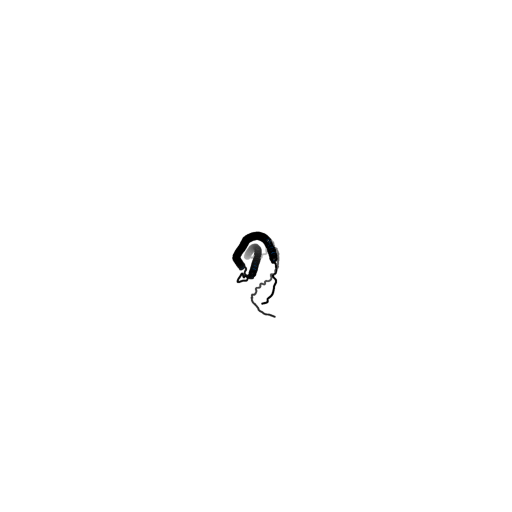ATOM 1572 O O . PHE A 1 195 ? -4.352 -6.532 13.615 1.00 92.56 195 PHE A O 1
ATOM 1579 N N . GLU A 1 196 ? -2.198 -6.683 13.012 1.00 91.19 196 GLU A N 1
ATOM 1580 C CA . GLU A 1 196 ? -1.914 -7.878 13.823 1.00 91.19 196 GLU A CA 1
ATOM 1581 C C . GLU A 1 196 ? -2.099 -7.587 15.319 1.00 91.19 196 GLU A C 1
ATOM 1583 O O . GLU A 1 196 ? -2.715 -8.380 16.033 1.00 91.19 196 GLU A O 1
ATOM 1588 N N . GLU A 1 197 ? -1.627 -6.428 15.782 1.00 91.25 197 GLU A N 1
ATOM 1589 C CA . GLU A 1 197 ? -1.765 -5.988 17.171 1.00 91.25 197 GLU A CA 1
ATOM 1590 C C . GLU A 1 197 ? -3.228 -5.695 17.538 1.00 91.25 197 GLU A C 1
ATOM 1592 O O . GLU A 1 197 ? -3.727 -6.212 18.538 1.00 91.25 197 GLU A O 1
ATOM 1597 N N . ALA A 1 198 ? -3.947 -4.943 16.700 1.00 93.25 198 ALA A N 1
ATOM 1598 C CA . ALA A 1 198 ? -5.344 -4.583 16.945 1.00 93.25 198 ALA A CA 1
ATOM 1599 C C . ALA A 1 198 ? -6.297 -5.788 16.884 1.00 93.25 198 ALA A C 1
ATOM 1601 O O . ALA A 1 198 ? -7.282 -5.844 17.622 1.00 93.25 198 ALA A O 1
ATOM 1602 N N . SER A 1 199 ? -6.026 -6.756 16.004 1.00 90.31 199 SER A N 1
ATOM 1603 C CA . SER A 1 199 ? -6.850 -7.963 15.872 1.00 90.31 199 SER A CA 1
ATOM 1604 C C . SER A 1 199 ? -6.524 -9.035 16.916 1.00 90.31 199 SER A C 1
ATOM 1606 O O . SER A 1 199 ? -7.348 -9.922 17.150 1.00 90.31 199 SER A O 1
ATOM 1608 N N . GLY A 1 200 ? -5.325 -8.997 17.510 1.00 86.50 200 GLY A N 1
ATOM 1609 C CA . GLY A 1 200 ? -4.806 -10.042 18.397 1.00 86.50 200 GLY A CA 1
ATOM 1610 C C . GLY A 1 200 ? -4.596 -11.400 17.711 1.00 86.50 200 GLY A C 1
ATOM 1611 O O . GLY A 1 200 ? -4.297 -12.389 18.384 1.00 86.50 200 GLY A O 1
ATOM 1612 N N . LYS A 1 201 ? -4.765 -11.480 16.384 1.00 85.25 201 LYS A N 1
ATOM 1613 C CA . LYS A 1 201 ? -4.641 -12.707 15.591 1.00 85.25 201 LYS A CA 1
ATOM 1614 C C . LYS A 1 201 ? -3.332 -12.671 14.818 1.00 85.25 201 LYS A C 1
ATOM 1616 O O . LYS A 1 201 ? -3.102 -11.767 14.024 1.00 85.25 201 LYS A O 1
ATOM 1621 N N . LYS A 1 202 ? -2.499 -13.696 14.999 1.00 85.88 202 LYS A N 1
ATOM 1622 C CA . LYS A 1 202 ? -1.279 -13.873 14.203 1.00 85.88 202 LYS A CA 1
ATOM 1623 C C . LYS A 1 202 ? -1.644 -14.174 12.751 1.00 85.88 202 LYS A C 1
ATOM 1625 O O . LYS A 1 202 ? -2.274 -15.192 12.469 1.00 85.88 202 LYS A O 1
ATOM 1630 N N . ILE A 1 203 ? -1.226 -13.312 11.825 1.00 81.62 203 ILE A N 1
ATOM 1631 C CA . ILE A 1 203 ? -1.504 -13.497 10.391 1.00 81.62 203 ILE A CA 1
ATOM 1632 C C . ILE A 1 203 ? -0.584 -14.581 9.814 1.00 81.62 203 ILE A C 1
ATOM 1634 O O . ILE A 1 203 ? -0.993 -15.373 8.958 1.00 81.62 203 ILE A O 1
ATOM 1638 N N . CYS A 1 204 ? 0.663 -14.633 10.287 1.00 74.88 204 CYS A N 1
ATOM 1639 C CA . CYS A 1 204 ? 1.656 -15.625 9.892 1.00 74.88 204 CYS A CA 1
ATOM 1640 C C . CYS A 1 204 ? 2.005 -16.535 11.070 1.00 74.88 204 CYS A C 1
ATOM 1642 O O . CYS A 1 204 ? 2.256 -16.065 12.176 1.00 74.88 204 CYS A O 1
ATOM 1644 N N . GLU A 1 205 ? 2.002 -17.845 10.824 1.00 74.81 205 GLU A N 1
ATOM 1645 C CA . GLU A 1 205 ? 2.268 -18.847 11.862 1.00 74.81 205 GLU A CA 1
ATOM 1646 C C . GLU A 1 205 ? 3.753 -18.931 12.225 1.00 74.81 205 GLU A C 1
ATOM 1648 O O . GLU A 1 205 ? 4.087 -19.181 13.381 1.00 74.81 205 GLU A O 1
ATOM 1653 N N . HIS A 1 206 ? 4.641 -18.736 11.245 1.00 73.56 206 HIS A N 1
ATOM 1654 C CA . HIS A 1 206 ? 6.072 -18.996 11.409 1.00 73.56 206 HIS A CA 1
ATOM 1655 C C . HIS A 1 206 ? 6.902 -17.741 11.692 1.00 73.56 206 HIS A C 1
ATOM 1657 O O . HIS A 1 206 ? 7.901 -17.845 12.396 1.00 73.56 206 HIS A O 1
ATOM 1663 N N . ASP A 1 207 ? 6.471 -16.569 11.216 1.00 75.50 207 ASP A N 1
ATOM 1664 C CA . ASP A 1 207 ? 7.236 -15.325 11.321 1.00 75.50 207 ASP A CA 1
ATOM 1665 C C . ASP A 1 207 ? 6.384 -14.175 11.866 1.00 75.50 207 ASP A C 1
ATOM 1667 O O . ASP A 1 207 ? 5.204 -14.039 11.546 1.00 75.50 207 ASP A O 1
ATOM 1671 N N . SER A 1 208 ? 6.999 -13.291 12.654 1.00 83.50 208 SER A N 1
ATOM 1672 C CA . SER A 1 208 ? 6.372 -12.026 13.048 1.00 83.50 208 SER A CA 1
ATOM 1673 C C . SER A 1 208 ? 6.142 -11.139 11.824 1.00 83.50 208 SER A C 1
ATOM 1675 O O . SER A 1 208 ? 7.008 -11.034 10.951 1.00 83.50 208 SER A O 1
ATOM 1677 N N . MET A 1 209 ? 5.013 -10.425 11.781 1.00 88.81 209 MET A N 1
ATOM 1678 C CA . MET A 1 209 ? 4.702 -9.509 10.675 1.00 88.81 209 MET A CA 1
ATOM 1679 C C . MET A 1 209 ? 5.798 -8.451 10.448 1.00 88.81 209 MET A C 1
ATOM 1681 O O . MET A 1 209 ? 6.101 -8.087 9.313 1.00 88.81 209 MET A O 1
ATOM 1685 N N . SER A 1 210 ? 6.471 -8.029 11.522 1.00 91.19 210 SER A N 1
ATOM 1686 C CA . SER A 1 210 ? 7.581 -7.068 11.498 1.00 91.19 210 SER A CA 1
ATOM 1687 C C . SER A 1 210 ? 8.851 -7.578 10.806 1.00 91.19 210 SER A C 1
ATOM 1689 O O . SER A 1 210 ? 9.626 -6.772 10.295 1.00 91.19 210 SER A O 1
ATOM 1691 N N . THR A 1 211 ? 9.074 -8.893 10.756 1.00 91.44 211 THR A N 1
ATOM 1692 C CA . THR A 1 211 ? 10.259 -9.514 10.135 1.00 91.44 211 THR A CA 1
ATOM 1693 C C . THR A 1 211 ? 9.941 -10.191 8.806 1.00 91.44 211 THR A C 1
ATOM 1695 O O . THR A 1 211 ? 10.833 -10.726 8.150 1.00 91.44 211 THR A O 1
ATOM 1698 N N . MET A 1 212 ? 8.675 -10.167 8.387 1.00 90.19 212 MET A N 1
ATOM 1699 C CA . MET A 1 212 ? 8.220 -10.826 7.174 1.00 90.19 212 MET A CA 1
ATOM 1700 C C . MET A 1 212 ? 8.871 -10.219 5.920 1.00 90.19 212 MET A C 1
ATOM 1702 O O . MET A 1 212 ? 8.898 -8.998 5.722 1.00 90.19 212 MET A O 1
ATOM 1706 N N . HIS A 1 213 ? 9.346 -11.085 5.024 1.00 93.44 213 HIS A N 1
ATOM 1707 C CA . HIS A 1 213 ? 9.901 -10.674 3.738 1.00 93.44 213 HIS A CA 1
ATOM 1708 C C . HIS A 1 213 ? 8.830 -10.004 2.858 1.00 93.44 213 HIS A C 1
ATOM 1710 O O . HIS A 1 213 ? 7.702 -10.476 2.752 1.00 93.44 213 HIS A O 1
ATOM 1716 N N . PHE A 1 214 ? 9.171 -8.933 2.140 1.00 93.94 214 PHE A N 1
ATOM 1717 C CA . PHE A 1 214 ? 8.173 -8.177 1.366 1.00 93.94 214 PHE A CA 1
ATOM 1718 C C . PHE A 1 214 ? 7.451 -8.993 0.291 1.00 93.94 214 PHE A C 1
ATOM 1720 O O . PHE A 1 214 ? 6.287 -8.748 -0.006 1.00 93.94 214 PHE A O 1
ATOM 1727 N N . ARG A 1 215 ? 8.112 -10.014 -0.269 1.00 92.38 215 ARG A N 1
ATOM 1728 C CA . ARG A 1 215 ? 7.486 -10.932 -1.238 1.00 92.38 215 ARG A CA 1
ATOM 1729 C C . ARG A 1 215 ? 6.261 -11.659 -0.664 1.00 92.38 215 ARG A C 1
ATOM 1731 O O . ARG A 1 215 ? 5.339 -11.944 -1.419 1.00 92.38 215 ARG A O 1
ATOM 1738 N N . SER A 1 216 ? 6.234 -11.959 0.635 1.00 91.75 216 SER A N 1
ATOM 1739 C CA . SER A 1 216 ? 5.093 -12.629 1.273 1.00 91.75 216 SER A CA 1
ATOM 1740 C C . SER A 1 216 ? 4.006 -11.661 1.743 1.00 91.75 216 SER A C 1
ATOM 1742 O O . SER A 1 216 ? 2.912 -12.110 2.077 1.00 91.75 216 SER A O 1
ATOM 1744 N N . LEU A 1 217 ? 4.249 -10.347 1.686 1.00 92.94 217 LEU A N 1
ATOM 1745 C CA . LEU A 1 217 ? 3.298 -9.315 2.102 1.00 92.94 217 LEU A CA 1
ATOM 1746 C C . LEU A 1 217 ? 1.975 -9.399 1.331 1.00 92.94 217 LEU A C 1
ATOM 1748 O O . LEU A 1 217 ? 0.904 -9.376 1.928 1.00 92.94 217 LEU A O 1
ATOM 1752 N N . GLY A 1 218 ? 2.038 -9.601 0.011 1.00 93.44 218 GLY A N 1
ATOM 1753 C CA . GLY A 1 218 ? 0.839 -9.776 -0.817 1.00 93.44 218 GLY A CA 1
ATOM 1754 C C . GLY A 1 218 ? 0.014 -11.010 -0.431 1.00 93.44 218 GLY A C 1
ATOM 1755 O O . GLY A 1 218 ? -1.218 -10.967 -0.448 1.00 93.44 218 GLY A O 1
ATOM 1756 N N . SER A 1 219 ? 0.678 -12.096 -0.020 1.00 92.88 219 SER A N 1
ATOM 1757 C CA . SER A 1 219 ? 0.002 -13.297 0.486 1.00 92.88 219 SER A CA 1
ATOM 1758 C C . SER A 1 219 ? -0.643 -13.046 1.849 1.00 92.88 219 SER A C 1
ATOM 1760 O O . SER A 1 219 ? -1.761 -13.502 2.076 1.00 92.88 219 SER A O 1
ATOM 1762 N N . ALA A 1 220 ? 0.031 -12.312 2.739 1.00 92.38 220 ALA A N 1
ATOM 1763 C CA . ALA A 1 220 ? -0.512 -11.930 4.041 1.00 92.38 220 ALA A CA 1
ATOM 1764 C C . ALA A 1 220 ? -1.760 -11.047 3.886 1.00 92.38 220 ALA A C 1
ATOM 1766 O O . ALA A 1 220 ? -2.802 -11.364 4.450 1.00 92.38 220 ALA A O 1
ATOM 1767 N N . ILE A 1 221 ? -1.700 -10.018 3.033 1.00 95.06 221 ILE A N 1
ATOM 1768 C CA . ILE A 1 221 ? -2.851 -9.157 2.710 1.00 95.06 221 ILE A CA 1
ATOM 1769 C C . ILE A 1 221 ? -4.011 -9.988 2.154 1.00 95.06 221 ILE A C 1
ATOM 1771 O O . ILE A 1 221 ? -5.143 -9.860 2.610 1.00 95.06 221 ILE A O 1
ATOM 1775 N N . SER A 1 222 ? -3.736 -10.883 1.201 1.00 95.19 222 SER A N 1
ATOM 1776 C CA . SER A 1 222 ? -4.771 -11.738 0.602 1.00 95.19 222 SER A CA 1
ATOM 1777 C C . SER A 1 222 ? -5.433 -12.663 1.628 1.00 95.19 222 SER A C 1
ATOM 1779 O O . SER A 1 222 ? -6.633 -12.926 1.534 1.00 95.19 222 SER A O 1
ATOM 1781 N N . LYS A 1 223 ? -4.662 -13.156 2.606 1.00 93.12 223 LYS A N 1
ATOM 1782 C CA . LYS A 1 223 ? -5.174 -13.960 3.719 1.00 93.12 223 LYS A CA 1
ATOM 1783 C C . LYS A 1 223 ? -6.100 -13.126 4.609 1.00 93.12 223 LYS A C 1
ATOM 1785 O O . LYS A 1 223 ? -7.234 -13.537 4.820 1.00 93.12 223 LYS A O 1
ATOM 1790 N N . ILE A 1 224 ? -5.669 -11.933 5.024 1.00 93.00 224 ILE A N 1
ATOM 1791 C CA . ILE A 1 224 ? -6.473 -11.012 5.846 1.00 93.00 224 ILE A CA 1
ATOM 1792 C C . ILE A 1 224 ? -7.786 -10.647 5.150 1.00 93.00 224 ILE A C 1
ATOM 1794 O O . ILE A 1 224 ? -8.848 -10.734 5.756 1.00 93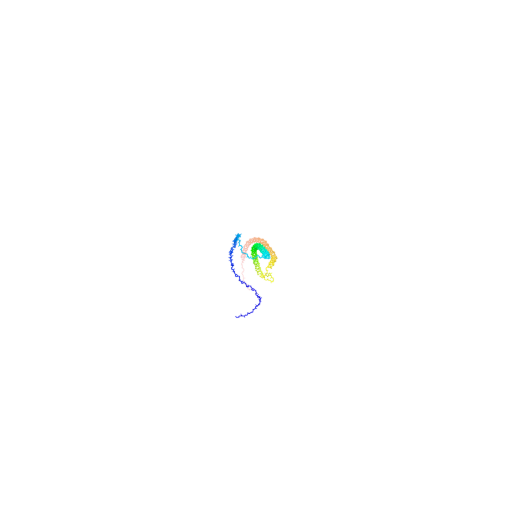.00 224 ILE A O 1
ATOM 1798 N N . LEU A 1 225 ? -7.738 -10.276 3.867 1.00 96.00 225 LEU A N 1
ATOM 1799 C CA . LEU A 1 225 ? -8.941 -9.919 3.109 1.00 96.00 225 LEU A CA 1
ATOM 1800 C C . LEU A 1 225 ? -9.941 -11.078 3.046 1.00 96.00 225 LEU A C 1
ATOM 1802 O O . LEU A 1 225 ? -11.141 -10.862 3.194 1.00 96.00 225 LEU A O 1
ATOM 1806 N N . ARG A 1 226 ? -9.451 -12.310 2.869 1.00 96.50 226 ARG A N 1
ATOM 1807 C CA . ARG A 1 226 ? -10.297 -13.508 2.869 1.00 96.50 226 ARG A CA 1
ATOM 1808 C C . ARG A 1 226 ? -10.908 -13.771 4.241 1.00 96.50 226 ARG A C 1
ATOM 1810 O O . ARG A 1 226 ? -12.087 -14.087 4.320 1.00 96.50 226 ARG A O 1
ATOM 1817 N N . GLU A 1 227 ? -10.128 -13.627 5.307 1.00 93.62 227 GLU A N 1
ATOM 1818 C CA . GLU A 1 227 ? -10.619 -13.783 6.679 1.00 93.62 227 GLU A CA 1
ATOM 1819 C C . GLU A 1 227 ? -11.697 -12.744 7.013 1.00 93.62 227 GLU A C 1
ATOM 1821 O O . GLU A 1 227 ? -12.750 -13.100 7.541 1.00 93.62 227 GLU A O 1
ATOM 1826 N N . LEU A 1 228 ? -11.491 -11.480 6.634 1.00 95.19 228 LEU A N 1
ATOM 1827 C CA . LEU A 1 228 ? -12.488 -10.422 6.802 1.00 95.19 228 LEU A CA 1
ATOM 1828 C C . LEU A 1 228 ? -13.772 -10.713 6.015 1.00 95.19 228 LEU A C 1
ATOM 1830 O O . LEU A 1 228 ? -14.860 -10.547 6.559 1.00 95.19 228 LEU A O 1
ATOM 1834 N N . ASP A 1 229 ? -13.672 -11.196 4.775 1.00 98.31 229 ASP A N 1
ATOM 1835 C CA . ASP A 1 229 ? -14.842 -11.579 3.972 1.00 98.31 229 ASP A CA 1
ATOM 1836 C C . ASP A 1 229 ? -15.621 -12.749 4.604 1.00 98.31 229 ASP A C 1
ATOM 1838 O O . ASP A 1 229 ? -16.857 -12.735 4.665 1.00 98.31 229 ASP A O 1
ATOM 1842 N N . THR A 1 230 ? -14.906 -13.730 5.170 1.00 97.19 230 THR A N 1
ATOM 1843 C CA . THR A 1 230 ? -15.534 -14.833 5.912 1.00 97.19 230 THR A CA 1
ATOM 1844 C C . THR A 1 230 ? -16.197 -14.371 7.208 1.00 97.19 230 THR A C 1
ATOM 1846 O O . THR A 1 230 ? -17.311 -14.805 7.495 1.00 97.19 230 THR A O 1
ATOM 1849 N N . GLU A 1 231 ? -15.573 -13.462 7.963 1.00 96.06 231 GLU A N 1
ATOM 1850 C CA . GLU A 1 231 ? -16.140 -12.902 9.196 1.00 96.06 231 GLU A CA 1
ATOM 1851 C C . GLU A 1 231 ? -17.385 -12.061 8.889 1.00 96.06 231 GLU A C 1
ATOM 1853 O O . GLU A 1 231 ? -18.419 -12.228 9.529 1.00 96.06 231 GLU A O 1
ATOM 1858 N N . ILE A 1 232 ? -17.339 -11.219 7.851 1.00 97.62 232 ILE A N 1
ATOM 1859 C CA . ILE A 1 232 ? -18.501 -10.448 7.388 1.00 97.62 232 ILE A CA 1
ATOM 1860 C C . ILE A 1 232 ? -19.641 -11.389 6.989 1.00 97.62 232 ILE A C 1
ATOM 1862 O O . ILE A 1 232 ? -20.790 -11.155 7.366 1.00 97.62 232 ILE A O 1
ATOM 1866 N N . SER A 1 233 ? -19.343 -12.455 6.246 1.00 98.31 233 SER A N 1
ATOM 1867 C CA . SER A 1 233 ? -20.341 -13.448 5.835 1.00 98.31 233 SER A CA 1
ATOM 1868 C C . SER A 1 233 ? -20.943 -14.184 7.033 1.00 98.31 233 SER A C 1
ATOM 1870 O O . SER A 1 233 ? -22.159 -14.369 7.099 1.00 98.31 233 SER A O 1
ATOM 1872 N N . PHE A 1 234 ? -20.114 -14.547 8.013 1.00 97.56 234 PHE A N 1
ATOM 1873 C CA . PHE A 1 234 ? -20.546 -15.180 9.254 1.00 97.56 234 PHE A CA 1
ATOM 1874 C C . PHE A 1 234 ? -21.441 -14.257 10.090 1.00 97.56 234 PHE A C 1
ATOM 1876 O O . PHE A 1 234 ? -22.529 -14.661 10.502 1.00 97.56 234 PHE A O 1
ATOM 1883 N N . LEU A 1 235 ? -21.030 -13.003 10.297 1.00 98.06 235 LEU A N 1
ATOM 1884 C CA . LEU A 1 235 ? -21.811 -12.011 11.035 1.00 98.06 235 LEU A CA 1
ATOM 1885 C C . LEU A 1 235 ? -23.139 -11.713 10.339 1.00 98.06 235 LEU A C 1
ATOM 1887 O O . LEU A 1 235 ? -24.172 -11.726 11.000 1.00 98.06 235 LEU A O 1
ATOM 1891 N N . LYS A 1 236 ? -23.148 -11.544 9.010 1.00 97.00 236 LYS A N 1
ATOM 1892 C CA . LYS A 1 236 ? -24.391 -11.418 8.231 1.00 97.00 236 LYS A CA 1
ATOM 1893 C C . LYS A 1 236 ? -25.304 -12.624 8.439 1.00 97.00 236 LYS A C 1
ATOM 1895 O O . LYS A 1 236 ? -26.474 -12.449 8.758 1.00 97.00 236 LYS A O 1
ATOM 1900 N N . GLY A 1 237 ? -24.759 -13.837 8.336 1.00 97.19 237 GLY A N 1
ATOM 1901 C CA . GLY A 1 237 ? -25.503 -15.077 8.570 1.00 97.19 237 GLY A CA 1
ATOM 1902 C C . GLY A 1 237 ? -26.098 -15.198 9.979 1.00 97.19 237 GLY A C 1
ATOM 1903 O O . GLY A 1 237 ? -27.093 -15.893 10.151 1.00 97.19 237 GLY A O 1
ATOM 1904 N N . ARG A 1 238 ? -25.531 -14.510 10.979 1.00 97.75 238 ARG A N 1
ATOM 1905 C CA . ARG A 1 238 ? -26.068 -14.442 12.350 1.00 97.75 238 ARG A CA 1
ATOM 1906 C C . ARG A 1 238 ? -27.046 -13.295 12.577 1.00 97.75 238 ARG A C 1
ATOM 1908 O O . ARG A 1 238 ? -27.953 -13.449 13.388 1.00 97.75 238 ARG A O 1
ATOM 1915 N N . ILE A 1 239 ? -26.850 -12.166 11.903 1.00 97.94 239 ILE A N 1
ATOM 1916 C CA . ILE A 1 239 ? -27.715 -10.989 12.018 1.00 97.94 239 ILE A CA 1
ATOM 1917 C C . ILE A 1 239 ? -29.093 -11.286 11.416 1.00 97.94 239 ILE A C 1
ATOM 1919 O O . ILE A 1 239 ? -30.086 -11.056 12.097 1.00 97.94 239 ILE A O 1
ATOM 1923 N N . PHE A 1 240 ? -29.164 -11.906 10.230 1.00 94.06 240 PHE A N 1
ATOM 1924 C CA . PHE A 1 240 ? -30.445 -12.190 9.563 1.00 94.06 240 PHE A CA 1
ATOM 1925 C C . PHE A 1 240 ? -31.451 -12.978 10.433 1.00 94.06 240 PHE A C 1
ATOM 1927 O O . PHE A 1 240 ? -32.593 -12.539 10.546 1.00 94.06 240 PHE A O 1
ATOM 1934 N N . PRO A 1 241 ? -31.082 -14.095 11.097 1.00 95.88 241 PRO A N 1
ATOM 1935 C CA . PRO A 1 241 ? -32.006 -14.803 11.987 1.00 95.88 241 PRO A CA 1
ATOM 1936 C C . PRO A 1 241 ? -32.441 -13.992 13.210 1.00 95.88 241 PRO A C 1
ATOM 1938 O O . PRO A 1 241 ? -33.561 -14.155 13.680 1.00 95.88 241 PRO A O 1
ATOM 1941 N N . VAL A 1 242 ? -31.562 -13.145 13.754 1.00 98.19 242 VAL A N 1
ATOM 1942 C CA . VAL A 1 242 ? -31.901 -12.296 14.907 1.00 98.19 242 VAL A CA 1
ATOM 1943 C C . VAL A 1 242 ? -32.871 -11.192 14.490 1.00 98.19 242 VAL A C 1
ATOM 1945 O O . VAL A 1 242 ? -33.801 -10.892 15.232 1.00 98.19 242 VAL A O 1
ATOM 1948 N N . GLU A 1 243 ? -32.683 -10.613 13.305 1.00 97.62 243 GLU A N 1
ATOM 1949 C CA . GLU A 1 243 ? -33.610 -9.638 12.722 1.00 97.62 243 GLU A CA 1
ATOM 1950 C C . GLU A 1 243 ? -34.989 -10.257 12.459 1.00 97.62 243 GLU A C 1
ATOM 1952 O O . GLU A 1 243 ? -36.000 -9.656 12.819 1.00 97.62 243 GLU A O 1
ATOM 1957 N N . ASP A 1 244 ? -35.037 -11.478 11.917 1.00 97.50 244 ASP A N 1
ATOM 1958 C CA . ASP A 1 244 ? -36.287 -12.220 11.704 1.00 97.50 244 ASP A CA 1
ATOM 1959 C C . ASP A 1 244 ? -37.009 -12.500 13.033 1.00 97.50 244 ASP A C 1
ATOM 1961 O O . ASP A 1 244 ? -38.177 -12.151 13.192 1.00 97.50 244 ASP A O 1
ATOM 1965 N N . GLN A 1 245 ? -36.286 -13.007 14.039 1.00 97.94 245 GLN A N 1
ATOM 1966 C CA . GLN A 1 245 ? -36.824 -13.235 15.387 1.00 97.94 245 GLN A CA 1
ATOM 1967 C C . GLN A 1 245 ? -37.335 -11.953 16.056 1.00 97.94 245 GLN A C 1
ATOM 1969 O O . GLN A 1 245 ? -38.314 -11.982 16.807 1.00 97.94 245 GLN A O 1
ATOM 1974 N N . LEU A 1 246 ? -36.668 -10.822 15.823 1.00 98.38 246 LEU A N 1
ATOM 1975 C CA . LEU A 1 246 ? -37.103 -9.534 16.348 1.00 98.38 246 LEU A CA 1
ATOM 1976 C C . LEU A 1 246 ? -38.423 -9.099 15.703 1.00 98.38 246 LEU A C 1
ATOM 1978 O O . LEU A 1 246 ? -39.313 -8.628 16.413 1.00 98.38 246 LEU A O 1
ATOM 1982 N N . GLU A 1 247 ? -38.576 -9.276 14.390 1.00 98.38 247 GLU A N 1
ATOM 1983 C CA . GLU A 1 247 ? -39.815 -8.919 13.696 1.00 98.38 247 GLU A CA 1
ATOM 1984 C C . GLU A 1 247 ? -40.967 -9.865 14.070 1.00 98.38 247 GLU A C 1
ATOM 1986 O O . GLU A 1 247 ? -42.081 -9.394 14.318 1.00 98.38 247 GLU A O 1
ATOM 1991 N N . THR A 1 248 ? -40.710 -11.171 14.230 1.00 98.19 248 THR A N 1
ATOM 1992 C CA . THR A 1 248 ? -41.728 -12.110 14.726 1.00 98.19 248 THR A CA 1
ATOM 1993 C C . THR A 1 248 ? -42.173 -11.735 16.134 1.00 98.19 248 THR A C 1
ATOM 1995 O O . THR A 1 248 ? -43.369 -11.566 16.362 1.00 98.19 248 THR A O 1
ATOM 1998 N N . LEU A 1 249 ? -41.240 -11.501 17.063 1.00 98.56 249 LEU A N 1
ATOM 1999 C CA . LEU A 1 249 ? -41.560 -11.134 18.446 1.00 98.56 249 LEU A CA 1
ATOM 2000 C C . LEU A 1 249 ? -42.330 -9.807 18.524 1.00 98.56 249 LEU A C 1
ATOM 2002 O O . LEU A 1 249 ? -43.292 -9.673 19.285 1.00 98.56 249 LEU A O 1
ATOM 2006 N N . LYS A 1 250 ? -41.938 -8.825 17.709 1.00 98.56 250 LYS A N 1
ATOM 2007 C CA . LYS A 1 250 ? -42.652 -7.553 17.569 1.00 98.56 250 LYS A CA 1
ATOM 2008 C C . LYS A 1 250 ? -44.085 -7.776 17.083 1.00 98.56 250 LYS A C 1
ATOM 2010 O O . LYS A 1 250 ? -45.007 -7.261 17.711 1.00 98.56 250 LYS A O 1
ATOM 2015 N N . SER A 1 251 ? -44.297 -8.590 16.049 1.00 98.56 251 SER A N 1
ATOM 2016 C CA . SER A 1 251 ? -45.646 -8.915 15.564 1.00 98.56 251 SER A CA 1
ATOM 2017 C C . SER A 1 251 ? -46.492 -9.666 16.605 1.00 98.56 251 SER A C 1
ATOM 2019 O O . SER A 1 251 ? -47.650 -9.319 16.827 1.00 98.56 251 SER A O 1
ATOM 2021 N N . GLU A 1 252 ? -45.912 -10.633 17.320 1.00 98.56 252 GLU A N 1
ATOM 2022 C CA . GLU A 1 252 ? -46.589 -11.405 18.368 1.00 98.56 252 GLU A CA 1
ATOM 2023 C C . GLU A 1 252 ? -47.003 -10.522 19.548 1.00 98.56 252 GLU A C 1
ATOM 2025 O O . GLU A 1 252 ? -48.130 -10.617 20.040 1.00 98.56 252 GLU A O 1
ATOM 2030 N N . SER A 1 253 ? -46.108 -9.636 19.993 1.00 98.56 253 SER A N 1
ATOM 2031 C CA . SER A 1 253 ? -46.405 -8.678 21.060 1.00 98.56 253 SER A CA 1
ATOM 2032 C C . SER A 1 253 ? -47.502 -7.690 20.664 1.00 98.56 253 SER A C 1
ATOM 2034 O O . SER A 1 253 ? -48.406 -7.454 21.465 1.00 98.56 253 SER A O 1
ATOM 2036 N N . GLN A 1 254 ? -47.476 -7.179 19.430 1.00 98.62 254 GLN A N 1
ATOM 2037 C CA . GLN A 1 254 ? -48.514 -6.294 18.907 1.00 98.62 254 GLN A CA 1
ATOM 2038 C C . GLN A 1 254 ? -49.873 -7.006 18.859 1.00 98.62 254 GLN A C 1
ATOM 2040 O O . GLN A 1 254 ? -50.845 -6.506 19.422 1.00 98.62 254 GLN A O 1
ATOM 2045 N N . ASN A 1 255 ? -49.919 -8.219 18.302 1.00 98.56 255 ASN A N 1
ATOM 2046 C CA . ASN A 1 255 ? -51.132 -9.041 18.261 1.00 98.56 255 ASN A CA 1
ATOM 2047 C C . ASN A 1 255 ? -51.682 -9.326 19.669 1.00 98.56 255 ASN A C 1
ATOM 2049 O O . ASN A 1 255 ? -52.890 -9.303 19.892 1.00 98.56 255 ASN A O 1
ATOM 2053 N N . LYS A 1 256 ? -50.805 -9.577 20.650 1.00 98.56 256 LYS A N 1
ATOM 2054 C CA . LYS A 1 256 ? -51.209 -9.806 22.043 1.00 98.56 256 LYS A CA 1
ATOM 2055 C C . LYS A 1 256 ? -51.808 -8.555 22.685 1.00 98.56 256 LYS A C 1
ATOM 2057 O O . LYS A 1 256 ? -52.772 -8.673 23.439 1.00 98.56 256 LYS A O 1
ATOM 2062 N N . ILE A 1 257 ? -51.235 -7.381 22.418 1.00 98.75 257 ILE A N 1
ATOM 2063 C CA . ILE A 1 257 ? -51.765 -6.100 22.901 1.00 98.75 257 ILE A CA 1
ATOM 2064 C C . ILE A 1 257 ? -53.148 -5.853 22.298 1.00 98.75 257 ILE A C 1
ATOM 2066 O O . ILE A 1 257 ? -54.078 -5.549 23.040 1.00 98.75 257 ILE A O 1
ATOM 2070 N N . GLU A 1 258 ? -53.305 -6.040 20.987 1.00 98.56 258 GLU A N 1
ATOM 2071 C CA . GLU A 1 258 ? -54.591 -5.889 20.296 1.00 98.56 258 GLU A CA 1
ATOM 2072 C C . GLU A 1 258 ? -55.649 -6.852 20.844 1.00 98.56 258 GLU A C 1
ATOM 2074 O O . GLU A 1 258 ? -56.763 -6.432 21.154 1.00 98.56 258 GLU A O 1
ATOM 2079 N N . LEU A 1 259 ? -55.285 -8.119 21.066 1.00 98.62 259 LEU A N 1
ATOM 2080 C CA . LEU A 1 259 ? -56.185 -9.114 21.647 1.00 98.62 259 LEU A CA 1
ATOM 2081 C C . LEU A 1 259 ? -56.619 -8.751 23.075 1.00 98.62 259 LEU A C 1
ATOM 2083 O O . LEU A 1 259 ? -57.792 -8.884 23.413 1.00 98.62 259 LEU A O 1
ATOM 2087 N N . LEU A 1 260 ? -55.690 -8.292 23.920 1.00 98.62 260 LEU A N 1
ATOM 2088 C CA . LEU A 1 260 ? -56.000 -7.867 25.289 1.00 98.62 260 LEU A CA 1
ATOM 2089 C C . LEU A 1 260 ? -56.891 -6.625 25.310 1.00 98.62 260 LEU A C 1
ATOM 2091 O O . LEU A 1 260 ? -57.823 -6.558 26.110 1.00 98.62 260 LEU A O 1
ATOM 2095 N N . LEU A 1 261 ? -56.624 -5.654 24.433 1.00 98.56 261 LEU A N 1
ATOM 2096 C CA . LEU A 1 261 ? -57.473 -4.476 24.279 1.00 98.56 261 LEU A CA 1
ATOM 2097 C C . LEU A 1 261 ? -58.887 -4.875 23.858 1.00 98.56 261 LEU A C 1
ATOM 2099 O O . LEU A 1 261 ? -59.840 -4.406 24.474 1.00 98.56 261 LEU A O 1
ATOM 2103 N N . GLN A 1 262 ? -59.021 -5.787 22.892 1.00 98.50 262 GLN A N 1
ATOM 2104 C CA . GLN A 1 262 ? -60.322 -6.299 22.470 1.00 98.50 262 GLN A CA 1
ATOM 2105 C C . GLN A 1 262 ? -61.037 -7.027 23.612 1.00 98.50 262 GLN A C 1
ATOM 2107 O O . GLN A 1 262 ? -62.191 -6.736 23.896 1.00 98.50 262 GLN A O 1
ATOM 2112 N N . GLN A 1 263 ? -60.345 -7.908 24.338 1.00 98.31 263 GLN A N 1
ATOM 2113 C CA . GLN A 1 263 ? -60.931 -8.628 25.470 1.00 98.31 263 GLN A CA 1
ATOM 2114 C C . GLN A 1 263 ? -61.424 -7.676 26.573 1.00 98.31 263 GLN A C 1
ATOM 2116 O O . GLN A 1 263 ? -62.485 -7.895 27.162 1.00 98.31 263 GLN A O 1
ATOM 2121 N N . HIS A 1 264 ? -60.655 -6.628 26.881 1.00 98.56 264 HIS A N 1
ATOM 2122 C CA . HIS A 1 264 ? -61.069 -5.614 27.847 1.00 98.56 264 HIS A CA 1
ATOM 2123 C C . HIS A 1 264 ? -62.257 -4.798 27.343 1.00 98.56 264 HIS A C 1
ATOM 2125 O O . HIS A 1 264 ? -63.175 -4.548 28.124 1.00 98.56 264 HIS A O 1
ATOM 2131 N N . GLN A 1 265 ? -62.261 -4.431 26.061 1.00 98.50 265 GLN A N 1
ATOM 2132 C CA . GLN A 1 265 ? -63.373 -3.736 25.425 1.00 98.50 265 GLN A CA 1
ATOM 2133 C C . GLN A 1 265 ? -64.657 -4.577 25.496 1.00 98.50 265 GLN A C 1
ATOM 2135 O O . GLN A 1 265 ? -65.655 -4.106 26.037 1.00 98.50 265 GLN A O 1
A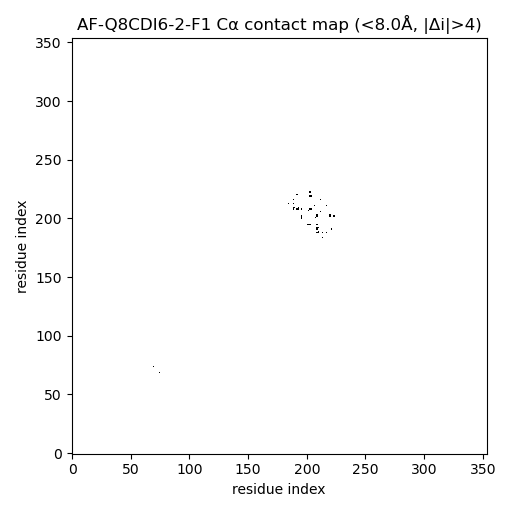TOM 2140 N N . ASP A 1 266 ? -64.596 -5.849 25.095 1.00 98.56 266 ASP A N 1
ATOM 2141 C CA . ASP A 1 266 ? -65.725 -6.785 25.146 1.00 98.56 266 ASP A CA 1
ATOM 2142 C C . ASP A 1 266 ? -66.243 -6.966 26.582 1.00 98.56 266 ASP A C 1
ATOM 2144 O O . ASP A 1 266 ? -67.450 -6.994 26.826 1.00 98.56 266 ASP A O 1
ATOM 2148 N N . ARG A 1 267 ? -65.344 -7.055 27.575 1.00 98.56 267 ARG A N 1
ATOM 2149 C CA . ARG A 1 267 ? -65.745 -7.196 28.984 1.00 98.56 267 ARG A CA 1
ATOM 2150 C C . ARG A 1 267 ? -66.413 -5.934 29.526 1.00 98.56 267 ARG A C 1
ATOM 2152 O O . ARG A 1 267 ? -67.343 -6.050 30.325 1.00 98.56 267 ARG A O 1
ATOM 2159 N N . ILE A 1 268 ? -65.939 -4.751 29.135 1.00 98.69 268 ILE A N 1
ATOM 2160 C CA . ILE A 1 268 ? -66.562 -3.474 29.502 1.00 98.69 268 ILE A CA 1
ATOM 2161 C C . ILE A 1 268 ? -67.952 -3.379 28.872 1.00 98.69 268 ILE A C 1
ATOM 2163 O O . ILE A 1 268 ? -68.905 -3.066 29.579 1.00 98.69 268 ILE A O 1
ATOM 2167 N N . GLU A 1 269 ? -68.092 -3.711 27.588 1.00 98.50 269 GLU A N 1
ATOM 2168 C CA . GLU A 1 269 ? -69.386 -3.736 26.897 1.00 98.50 269 GLU A CA 1
ATOM 2169 C C . GLU A 1 269 ? -70.360 -4.722 27.551 1.00 98.50 269 GLU A C 1
ATOM 2171 O O . GLU A 1 269 ? -71.511 -4.375 27.824 1.00 98.50 269 GLU A O 1
ATOM 2176 N N . GLN A 1 270 ? -69.882 -5.916 27.909 1.00 98.38 270 GLN A N 1
ATOM 2177 C CA . GLN A 1 270 ? -70.674 -6.896 28.643 1.00 98.38 270 GLN A CA 1
ATOM 2178 C C . GLN A 1 270 ? -71.130 -6.352 30.007 1.00 98.38 270 GLN A C 1
ATOM 2180 O O . GLN A 1 270 ? -72.312 -6.442 30.325 1.00 98.38 270 GLN A O 1
ATOM 2185 N N . LEU A 1 271 ? -70.233 -5.754 30.800 1.00 98.50 271 LEU A N 1
ATOM 2186 C CA . LEU A 1 271 ? -70.578 -5.162 32.102 1.00 98.50 271 LEU A CA 1
ATOM 2187 C C . LEU A 1 271 ? -71.596 -4.027 31.976 1.00 98.50 271 LEU A C 1
ATOM 2189 O O . LEU A 1 271 ? -72.503 -3.931 32.800 1.00 98.50 271 LEU A O 1
ATOM 2193 N N . ILE A 1 272 ? -71.459 -3.184 30.950 1.00 98.50 272 ILE A N 1
ATOM 2194 C CA . ILE A 1 272 ? -72.425 -2.124 30.650 1.00 98.50 272 ILE A CA 1
ATOM 2195 C C . ILE A 1 272 ? -73.796 -2.747 30.370 1.00 98.50 272 ILE A C 1
ATOM 2197 O O . ILE A 1 272 ? -74.778 -2.324 30.975 1.00 98.50 272 ILE A O 1
ATOM 2201 N N . SER A 1 273 ? -73.856 -3.790 29.536 1.00 98.44 273 SER A N 1
ATOM 2202 C CA . SER A 1 273 ? -75.114 -4.480 29.227 1.00 98.44 273 SER A CA 1
ATOM 2203 C C . SER A 1 273 ? -75.738 -5.167 30.452 1.00 98.44 273 SER A C 1
ATOM 2205 O O . SER A 1 273 ? -76.947 -5.081 30.660 1.00 98.44 273 SER A O 1
ATOM 2207 N N . GLU A 1 274 ? -74.925 -5.791 31.314 1.00 98.44 274 GLU A N 1
ATOM 2208 C CA . GLU A 1 274 ? -75.367 -6.429 32.562 1.00 98.44 274 GLU A CA 1
ATOM 2209 C C . GLU A 1 274 ? -75.963 -5.392 33.528 1.00 98.44 274 GLU A C 1
ATOM 2211 O O . GLU A 1 274 ? -77.071 -5.577 34.035 1.00 98.44 274 GLU A O 1
ATOM 2216 N N . HIS A 1 275 ? -75.267 -4.269 33.734 1.00 98.06 275 HIS A N 1
ATOM 2217 C CA . HIS A 1 275 ? -75.749 -3.166 34.567 1.00 98.06 275 HIS A CA 1
ATOM 2218 C C . HIS A 1 275 ? -77.013 -2.509 34.001 1.00 98.06 275 HIS A C 1
ATOM 2220 O O . HIS A 1 275 ? -77.901 -2.142 34.768 1.00 98.06 275 HIS A O 1
ATOM 2226 N N . GLU A 1 276 ? -77.125 -2.349 32.682 1.00 98.50 276 GLU A N 1
ATOM 2227 C CA . GLU A 1 276 ? -78.319 -1.783 32.048 1.00 98.50 276 GLU A CA 1
ATOM 2228 C C . GLU A 1 276 ? -79.552 -2.674 32.288 1.00 98.50 276 GLU A C 1
ATOM 2230 O O . GLU A 1 276 ? -80.622 -2.185 32.671 1.00 98.50 276 GLU A O 1
ATOM 2235 N N . VAL A 1 277 ? -79.392 -3.997 32.178 1.00 98.19 277 VAL A N 1
ATOM 2236 C CA . VAL A 1 277 ? -80.443 -4.976 32.508 1.00 98.19 277 VAL A CA 1
ATOM 2237 C C . VAL A 1 277 ? -80.780 -4.973 34.008 1.00 98.19 277 VAL A C 1
ATOM 2239 O O . VAL A 1 277 ? -81.947 -5.067 34.392 1.00 98.19 277 VAL A O 1
ATOM 2242 N N . GLU A 1 278 ? -79.793 -4.829 34.892 1.00 98.31 278 GLU A N 1
ATOM 2243 C CA . GLU A 1 278 ? -80.046 -4.764 36.335 1.00 98.31 278 GLU A CA 1
ATOM 2244 C C . GLU A 1 278 ? -80.781 -3.477 36.738 1.00 98.31 278 GLU A C 1
ATOM 2246 O O . GLU A 1 278 ? -81.760 -3.527 37.489 1.00 98.31 278 GLU A O 1
ATOM 2251 N N . ILE A 1 279 ? -80.360 -2.323 36.211 1.00 98.38 279 ILE A N 1
ATOM 2252 C CA . ILE A 1 279 ? -81.003 -1.028 36.463 1.00 98.38 279 ILE A CA 1
ATOM 2253 C C . ILE A 1 279 ? -82.450 -1.047 35.975 1.00 98.38 279 ILE A C 1
ATOM 2255 O O . ILE A 1 279 ? -83.336 -0.577 36.695 1.00 98.38 279 ILE A O 1
ATOM 2259 N N . THR A 1 280 ? -82.712 -1.596 34.786 1.00 98.19 280 THR A N 1
ATOM 2260 C CA . THR A 1 280 ? -84.082 -1.730 34.267 1.00 98.19 280 THR A CA 1
ATOM 2261 C C . THR A 1 280 ? -84.925 -2.624 35.180 1.00 98.19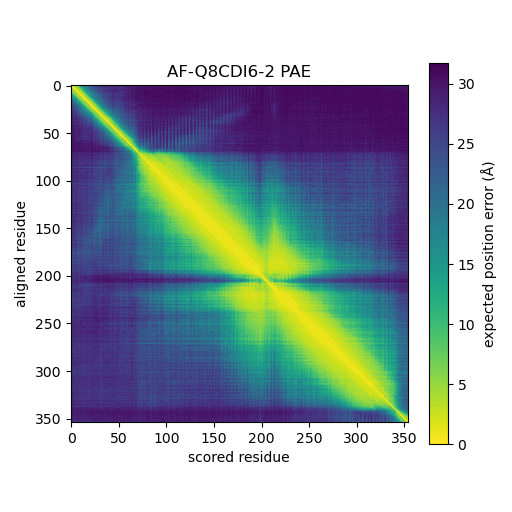 280 THR A C 1
ATOM 2263 O O . THR A 1 280 ? -85.974 -2.182 35.653 1.00 98.19 280 THR A O 1
ATOM 2266 N N . GLY A 1 281 ? -84.425 -3.799 35.576 1.00 98.19 281 GLY A N 1
ATOM 2267 C CA . GLY A 1 281 ? -85.129 -4.695 36.501 1.00 98.19 281 GLY A CA 1
ATOM 2268 C C . GLY A 1 281 ? -85.371 -4.105 37.903 1.00 98.19 281 GLY A C 1
ATOM 2269 O O . GLY A 1 281 ? -86.442 -4.294 38.489 1.00 98.19 281 GLY A O 1
ATOM 2270 N N . LEU A 1 282 ? -84.410 -3.366 38.467 1.00 97.88 282 LEU A N 1
ATOM 2271 C CA . LEU A 1 282 ? -84.575 -2.669 39.750 1.00 97.88 282 LEU A CA 1
ATOM 2272 C C . LEU A 1 282 ? -85.563 -1.506 39.643 1.00 97.88 282 LEU A C 1
ATOM 2274 O O . LEU A 1 282 ? -86.378 -1.314 40.548 1.00 97.88 282 LEU A O 1
ATOM 2278 N N . THR A 1 283 ? -85.533 -0.764 38.537 1.00 98.12 283 THR A N 1
ATOM 2279 C CA . THR A 1 283 ? -86.480 0.322 38.257 1.00 98.12 283 THR A CA 1
ATOM 2280 C C . THR A 1 283 ? -87.909 -0.214 38.169 1.00 98.12 283 THR A C 1
ATOM 2282 O O . THR A 1 283 ? -88.814 0.333 38.804 1.00 98.12 283 THR A O 1
ATOM 2285 N N . GLU A 1 284 ? -88.117 -1.331 37.469 1.00 98.00 284 GLU A N 1
ATOM 2286 C CA . GLU A 1 284 ? -89.413 -2.011 37.374 1.00 98.00 284 GLU A CA 1
ATOM 2287 C C . GLU A 1 284 ? -89.915 -2.492 38.743 1.00 98.00 284 GLU A C 1
ATOM 2289 O O . GLU A 1 284 ? -91.062 -2.218 39.119 1.00 98.00 284 GLU A O 1
ATOM 2294 N N . LYS A 1 285 ? -89.057 -3.132 39.549 1.00 98.19 285 LYS A N 1
ATOM 2295 C CA . LYS A 1 285 ? -89.402 -3.564 40.917 1.00 98.19 285 LYS A CA 1
ATOM 2296 C C . LYS A 1 285 ? -89.739 -2.388 41.827 1.00 98.19 285 LYS A C 1
ATOM 2298 O O . LYS A 1 285 ? -90.737 -2.442 42.545 1.00 98.19 285 LYS A O 1
ATOM 2303 N N . ALA A 1 286 ? -88.952 -1.316 41.782 1.00 98.25 286 ALA A N 1
ATOM 2304 C CA . ALA A 1 286 ? -89.208 -0.104 42.553 1.00 98.25 286 ALA A CA 1
ATOM 2305 C C . ALA A 1 286 ? -90.535 0.554 42.142 1.00 98.25 286 ALA A C 1
ATOM 2307 O O . ALA A 1 286 ? -91.303 0.984 43.005 1.00 98.25 286 ALA A O 1
ATOM 2308 N N . SER A 1 287 ? -90.842 0.588 40.840 1.00 98.00 287 SER A N 1
ATOM 2309 C CA . SER A 1 287 ? -92.118 1.101 40.327 1.00 98.00 287 SER A CA 1
ATOM 2310 C C . SER A 1 287 ? -93.314 0.250 40.782 1.00 98.00 287 SER A C 1
ATOM 2312 O O . SER A 1 287 ? -94.342 0.793 41.198 1.00 98.00 287 SER A O 1
ATOM 2314 N N . SER A 1 288 ? -93.154 -1.076 40.810 1.00 98.06 288 SER A N 1
ATOM 2315 C CA . SER A 1 288 ? -94.175 -2.024 41.267 1.00 98.06 288 SER A CA 1
ATOM 2316 C C . SER A 1 288 ? -94.415 -1.914 42.771 1.00 98.06 288 SER A C 1
ATOM 2318 O O . SER A 1 288 ? -95.559 -1.794 43.204 1.00 98.06 288 SER A O 1
ATOM 2320 N N . ALA A 1 289 ? -93.348 -1.877 43.573 1.00 97.81 289 ALA A N 1
ATOM 2321 C CA . ALA A 1 289 ? -93.431 -1.705 45.021 1.00 97.81 289 ALA A CA 1
ATOM 2322 C C . ALA A 1 289 ? -94.063 -0.358 45.397 1.00 97.81 289 ALA A C 1
ATOM 2324 O O . ALA A 1 289 ? -94.914 -0.306 46.280 1.00 97.81 289 ALA A O 1
ATOM 2325 N N . ARG A 1 290 ? -93.715 0.728 44.690 1.00 97.75 290 ARG A N 1
ATOM 2326 C CA . ARG A 1 290 ? -94.354 2.041 44.869 1.00 97.75 290 ARG A CA 1
ATOM 2327 C C . ARG A 1 290 ? -95.845 1.989 44.538 1.00 97.75 290 ARG A C 1
ATOM 2329 O O . ARG A 1 290 ? -96.651 2.531 45.285 1.00 97.75 290 ARG A O 1
ATOM 2336 N N . SER A 1 291 ? -96.220 1.302 43.460 1.00 97.94 291 SER A N 1
ATOM 2337 C CA . SER A 1 291 ? -97.626 1.118 43.077 1.00 97.94 291 SER A CA 1
ATOM 2338 C C . SER A 1 291 ? -98.403 0.299 44.117 1.00 97.94 291 SER A C 1
ATOM 2340 O O . SER A 1 291 ? -99.519 0.664 44.480 1.00 97.94 291 SER A O 1
ATOM 2342 N N . GLN A 1 292 ? -97.798 -0.761 44.661 1.00 97.62 292 GLN A N 1
ATOM 2343 C CA . GLN A 1 292 ? -98.378 -1.560 45.745 1.00 97.62 292 GLN A CA 1
ATOM 2344 C C . GLN A 1 292 ? -98.508 -0.761 47.044 1.00 97.62 292 GLN A C 1
ATOM 2346 O O . GLN A 1 292 ? -99.564 -0.798 47.668 1.00 97.62 292 GLN A O 1
ATOM 2351 N N . ALA A 1 293 ? -97.478 -0.006 47.432 1.00 97.75 293 ALA A N 1
ATOM 2352 C CA . ALA A 1 293 ? -97.517 0.861 48.606 1.00 97.75 293 ALA A CA 1
ATOM 2353 C C . ALA A 1 293 ? -98.632 1.909 48.485 1.00 97.75 293 ALA A C 1
ATOM 2355 O O . ALA A 1 293 ? -99.416 2.063 49.416 1.00 97.75 293 ALA A O 1
ATOM 2356 N N . ASN A 1 294 ? -98.772 2.544 47.316 1.00 97.25 294 ASN A N 1
ATOM 2357 C CA . ASN A 1 294 ? -99.871 3.471 47.034 1.00 97.25 294 ASN A CA 1
ATOM 2358 C C . ASN A 1 294 ? -101.244 2.782 47.137 1.00 97.25 294 ASN A C 1
ATOM 2360 O O . ASN A 1 294 ? -102.177 3.349 47.702 1.00 97.25 294 ASN A O 1
ATOM 2364 N N . SER A 1 295 ? -101.370 1.545 46.641 1.00 97.50 295 SER A N 1
ATOM 2365 C CA . SER A 1 295 ? -102.603 0.754 46.758 1.00 97.50 295 SER A CA 1
ATOM 2366 C C . SER A 1 295 ? -102.940 0.413 48.212 1.00 97.50 295 SER A C 1
ATOM 2368 O O . SER A 1 295 ? -104.083 0.576 48.631 1.00 97.50 295 SER A O 1
ATOM 2370 N N . VAL A 1 296 ? -101.965 -0.058 48.993 1.00 97.38 296 VAL A N 1
ATOM 2371 C CA . VAL A 1 296 ? -102.152 -0.407 50.410 1.00 97.38 296 VAL A CA 1
ATOM 2372 C C . VAL A 1 296 ? -102.458 0.839 51.235 1.00 97.38 296 VAL A C 1
ATOM 2374 O O . VAL A 1 296 ? -103.343 0.802 52.084 1.00 97.38 296 VAL A O 1
ATOM 2377 N N . GLN A 1 297 ? -101.774 1.952 50.967 1.00 97.00 297 GLN A N 1
ATOM 2378 C CA . GLN A 1 297 ? -102.043 3.232 51.614 1.00 97.00 297 GLN A CA 1
ATOM 2379 C C . GLN A 1 297 ? -103.476 3.697 51.340 1.00 97.00 297 GLN A C 1
ATOM 2381 O O . GLN A 1 297 ? -104.180 4.048 52.283 1.00 97.00 297 GLN A O 1
ATOM 2386 N N . SER A 1 298 ? -103.937 3.613 50.088 1.00 97.62 298 SER A N 1
ATOM 2387 C CA . SER A 1 298 ? -105.322 3.928 49.725 1.00 97.62 298 SER A CA 1
ATOM 2388 C C . SER A 1 298 ? -106.332 3.006 50.426 1.00 97.62 298 SER A C 1
ATOM 2390 O O . SER A 1 298 ? -107.338 3.474 50.953 1.00 97.62 298 SER A O 1
ATOM 2392 N N . GLN A 1 299 ? -106.051 1.701 50.519 1.00 97.31 299 GLN A N 1
ATOM 2393 C CA . GLN A 1 299 ? -106.903 0.759 51.256 1.00 97.31 299 GLN A CA 1
ATOM 2394 C C . GLN A 1 299 ? -106.941 1.052 52.764 1.00 97.31 299 GLN A C 1
ATOM 2396 O O . GLN A 1 299 ? -108.015 1.025 53.363 1.00 97.31 299 GLN A O 1
ATOM 2401 N N . LEU A 1 300 ? -105.795 1.347 53.384 1.00 96.44 300 LEU A N 1
ATOM 2402 C CA . LEU A 1 300 ? -105.708 1.718 54.799 1.00 96.44 300 LEU A CA 1
ATOM 2403 C C . LEU A 1 300 ? -106.469 3.010 55.093 1.00 96.44 300 LEU A C 1
ATOM 2405 O O . LEU A 1 300 ? -107.146 3.088 56.116 1.00 96.44 300 LEU A O 1
ATOM 2409 N N . GLU A 1 301 ? -106.384 3.996 54.202 1.00 96.69 301 GLU A N 1
ATOM 2410 C CA . GLU A 1 301 ? -107.130 5.250 54.302 1.00 96.69 301 GLU A CA 1
ATOM 2411 C C . GLU A 1 301 ? -108.644 4.989 54.296 1.00 96.69 301 GLU A C 1
ATOM 2413 O O . GLU A 1 301 ? -109.348 5.445 55.198 1.00 96.69 301 GLU A O 1
ATOM 2418 N N . ILE A 1 302 ? -109.131 4.149 53.373 1.00 96.75 302 ILE A N 1
ATOM 2419 C CA . ILE A 1 302 ? -110.543 3.734 53.310 1.00 96.75 302 ILE A CA 1
ATOM 2420 C C . ILE A 1 302 ? -110.972 2.996 54.590 1.00 96.75 302 ILE A C 1
ATOM 2422 O O . ILE A 1 302 ? -112.024 3.298 55.155 1.00 96.75 302 ILE A O 1
ATOM 2426 N N . ILE A 1 303 ? -110.172 2.040 55.072 1.00 96.31 303 ILE A N 1
ATOM 2427 C CA . ILE A 1 303 ? -110.499 1.242 56.266 1.00 96.31 303 ILE A CA 1
ATOM 2428 C C . ILE A 1 303 ? -110.518 2.113 57.523 1.00 96.31 303 ILE A C 1
ATOM 2430 O O . ILE A 1 303 ? -111.432 1.991 58.339 1.00 96.31 303 ILE A O 1
ATOM 2434 N N . GLN A 1 304 ? -109.533 2.998 57.700 1.00 95.75 304 GLN A N 1
ATOM 2435 C CA . GLN A 1 304 ? -109.508 3.913 58.840 1.00 95.75 304 GLN A CA 1
ATOM 2436 C C . GLN A 1 304 ? -110.716 4.847 58.831 1.00 95.75 304 GLN A C 1
ATOM 2438 O O . GLN A 1 304 ? -111.303 5.088 59.886 1.00 95.75 304 GLN A O 1
ATOM 2443 N N . GLU A 1 305 ? -111.108 5.344 57.659 1.00 96.50 305 GLU A N 1
ATOM 2444 C CA . GLU A 1 305 ? -112.290 6.187 57.511 1.00 96.50 305 GLU A CA 1
ATOM 2445 C C . GLU A 1 305 ? -113.577 5.418 57.850 1.00 96.50 305 GLU A C 1
ATOM 2447 O O . GLU A 1 305 ? -114.424 5.906 58.600 1.00 96.50 305 GLU A O 1
ATOM 2452 N N . GLN A 1 306 ? -113.706 4.165 57.406 1.00 96.12 306 GLN A N 1
ATOM 2453 C CA . GLN A 1 306 ? -114.830 3.301 57.783 1.00 96.12 306 GLN A CA 1
ATOM 2454 C C . GLN A 1 306 ? -114.856 2.991 59.285 1.00 96.12 306 GLN A C 1
ATOM 2456 O O . GLN A 1 306 ? -115.911 3.095 59.911 1.00 96.12 306 GLN A O 1
ATOM 2461 N N . ALA A 1 307 ? -113.712 2.652 59.882 1.00 95.75 307 ALA A N 1
ATOM 2462 C CA . ALA A 1 307 ? -113.606 2.350 61.306 1.00 95.75 307 ALA A CA 1
ATOM 2463 C C . ALA A 1 307 ? -113.924 3.577 62.177 1.00 95.75 307 ALA A C 1
ATOM 2465 O O . ALA A 1 307 ? -114.623 3.448 63.184 1.00 95.75 307 ALA A O 1
ATOM 2466 N N . ARG A 1 308 ? -113.473 4.779 61.781 1.00 95.44 308 ARG A N 1
ATOM 2467 C CA . ARG A 1 308 ? -113.860 6.044 62.436 1.00 95.44 308 ARG A CA 1
ATOM 2468 C C . ARG A 1 308 ? -115.367 6.268 62.360 1.00 95.44 308 ARG A C 1
ATOM 2470 O O . ARG A 1 308 ? -115.985 6.562 63.384 1.00 95.44 308 ARG A O 1
ATOM 2477 N N . ASN A 1 309 ? -115.963 6.074 61.184 1.00 96.00 309 ASN A N 1
ATOM 2478 C CA . ASN A 1 309 ? -117.404 6.218 60.991 1.00 96.00 309 ASN A CA 1
ATOM 2479 C C . ASN A 1 309 ? -118.208 5.202 61.821 1.00 96.00 309 ASN A C 1
ATOM 2481 O O . ASN A 1 309 ? -119.192 5.581 62.457 1.00 96.00 309 ASN A O 1
ATOM 2485 N N . GLN A 1 310 ? -117.766 3.943 61.898 1.00 95.19 310 GLN A N 1
ATOM 2486 C CA . GLN A 1 310 ? -118.399 2.904 62.719 1.00 95.19 310 GLN A CA 1
ATOM 2487 C C . GLN A 1 310 ? -118.271 3.171 64.219 1.00 95.19 310 GLN A C 1
ATOM 2489 O O . GLN A 1 310 ? -119.277 3.114 64.918 1.00 95.19 310 GLN A O 1
ATOM 2494 N N . ASN A 1 311 ? -117.082 3.516 64.725 1.00 96.44 311 ASN A N 1
ATOM 2495 C CA . ASN A 1 311 ? -116.906 3.871 66.138 1.00 96.44 311 ASN A CA 1
ATOM 2496 C C . ASN A 1 311 ? -117.759 5.080 66.526 1.00 96.44 311 ASN A C 1
ATOM 2498 O O . ASN A 1 311 ? -118.399 5.068 67.573 1.00 96.44 311 ASN A O 1
ATOM 2502 N N . SER A 1 312 ? -117.831 6.102 65.666 1.00 95.62 312 SER A N 1
ATOM 2503 C CA . SER A 1 312 ? -118.733 7.240 65.879 1.00 95.62 312 SER A CA 1
ATOM 2504 C C . SER A 1 312 ? -120.199 6.797 65.975 1.00 95.62 312 SER A C 1
ATOM 2506 O O . SER A 1 312 ? -120.970 7.351 66.757 1.00 95.62 312 SER A O 1
ATOM 2508 N N . MET A 1 313 ? -120.581 5.779 65.201 1.00 95.81 313 MET A N 1
ATOM 2509 C CA . MET A 1 313 ? -121.920 5.195 65.207 1.00 95.81 313 MET A CA 1
ATOM 2510 C C . MET A 1 313 ? -122.186 4.386 66.489 1.00 95.81 313 MET A C 1
ATOM 2512 O O . MET A 1 313 ? -123.184 4.640 67.159 1.00 95.81 313 MET A O 1
ATOM 2516 N N . TYR A 1 314 ? -121.269 3.499 66.895 1.00 93.81 314 TYR A N 1
ATOM 2517 C CA . TYR A 1 314 ? -121.385 2.724 68.137 1.00 93.81 314 TYR A CA 1
ATOM 2518 C C . TYR A 1 314 ? -121.384 3.602 69.386 1.00 93.81 314 TYR A C 1
ATOM 2520 O O . TYR A 1 314 ? -122.176 3.360 70.288 1.00 93.81 314 TYR A O 1
ATOM 2528 N N . MET A 1 315 ? -120.555 4.648 69.435 1.00 94.31 315 MET A N 1
ATOM 2529 C CA . MET A 1 315 ? -120.559 5.598 70.551 1.00 94.31 315 MET A CA 1
ATOM 2530 C C . MET A 1 315 ? -121.888 6.353 70.653 1.00 94.31 315 MET A C 1
ATOM 2532 O O . MET A 1 315 ? -122.372 6.579 71.758 1.00 94.31 315 MET A O 1
ATOM 2536 N N . ARG A 1 316 ? -122.514 6.703 69.517 1.00 92.75 316 ARG A N 1
ATOM 2537 C CA . ARG A 1 316 ? -123.876 7.265 69.504 1.00 92.75 316 ARG A CA 1
ATOM 2538 C C . ARG A 1 316 ? -124.898 6.271 70.061 1.00 92.75 316 ARG A C 1
ATOM 2540 O O . ARG A 1 316 ? -125.646 6.626 70.960 1.00 92.75 316 ARG A O 1
ATOM 2547 N N . GLN A 1 317 ? -124.868 5.021 69.602 1.00 94.50 317 GLN A N 1
ATOM 2548 C CA . GLN A 1 317 ? -125.786 3.980 70.079 1.00 94.50 317 GLN A CA 1
ATOM 2549 C C . GLN A 1 317 ? -125.597 3.631 71.561 1.00 94.50 317 GLN A C 1
ATOM 2551 O O . GLN A 1 317 ? -126.582 3.423 72.264 1.00 94.50 317 GLN A O 1
ATOM 2556 N N . LEU A 1 318 ? -124.354 3.556 72.045 1.00 93.81 318 LEU A N 1
ATOM 2557 C CA . LEU A 1 318 ? -124.058 3.315 73.458 1.00 93.81 318 LEU A CA 1
ATOM 2558 C C . LEU A 1 318 ? -124.571 4.462 74.326 1.00 93.81 318 LEU A C 1
ATOM 2560 O O . LEU A 1 318 ? -125.234 4.184 75.319 1.00 93.81 318 LEU A O 1
ATOM 2564 N N . SER A 1 319 ? -124.360 5.719 73.919 1.00 92.75 319 SER A N 1
ATOM 2565 C CA . SER A 1 319 ? -124.961 6.875 74.598 1.00 92.75 319 SER A CA 1
ATOM 2566 C C . SER A 1 319 ? -126.490 6.775 74.666 1.00 92.75 319 SER A C 1
ATOM 2568 O O . SER A 1 319 ? -127.076 7.028 75.720 1.00 92.75 319 SER A O 1
ATOM 2570 N N . ASP A 1 320 ? -127.149 6.360 73.579 1.00 92.38 320 ASP A N 1
ATOM 2571 C CA . ASP A 1 320 ? -128.607 6.177 73.549 1.00 92.38 320 ASP A CA 1
ATOM 2572 C C . ASP A 1 320 ? -129.068 5.027 74.478 1.00 92.38 320 ASP A C 1
ATOM 2574 O O . ASP A 1 320 ? -130.087 5.137 75.174 1.00 92.38 320 ASP A O 1
ATOM 2578 N N . LEU A 1 321 ? -128.303 3.929 74.551 1.00 92.19 321 LEU A N 1
ATOM 2579 C CA . LEU A 1 321 ? -128.579 2.799 75.449 1.00 92.19 321 LEU A CA 1
ATOM 2580 C C . LEU A 1 321 ? -128.341 3.138 76.928 1.00 92.19 321 LEU A C 1
ATOM 2582 O O . LEU A 1 321 ? -129.144 2.790 77.791 1.00 92.19 321 LEU A O 1
ATOM 2586 N N . GLU A 1 322 ? -127.237 3.807 77.249 1.00 90.44 322 GLU A N 1
ATOM 2587 C CA . GLU A 1 322 ? -126.917 4.227 78.616 1.00 90.44 322 GLU A CA 1
ATOM 2588 C C . GLU A 1 322 ? -127.961 5.213 79.150 1.00 90.44 322 GLU A C 1
ATOM 2590 O O . GLU A 1 322 ? -128.373 5.116 80.314 1.00 90.44 322 GLU A O 1
ATOM 2595 N N . SER A 1 323 ? -128.444 6.106 78.282 1.00 90.56 323 SER A N 1
ATOM 2596 C CA . SER A 1 323 ? -129.569 7.001 78.556 1.00 90.56 323 SER A CA 1
ATOM 2597 C C . SER A 1 323 ? -130.843 6.216 78.898 1.00 90.56 323 SER A C 1
ATOM 2599 O O . SER A 1 323 ? -131.433 6.415 79.963 1.00 90.56 323 SER A O 1
ATOM 2601 N N . THR A 1 324 ? -131.224 5.241 78.067 1.00 92.50 324 THR A N 1
ATOM 2602 C CA . THR A 1 324 ? -132.442 4.438 78.286 1.00 92.50 324 THR A CA 1
ATOM 2603 C C . THR A 1 324 ? -132.358 3.535 79.519 1.00 92.50 324 THR A C 1
ATOM 2605 O O . THR A 1 324 ? -133.318 3.447 80.285 1.00 92.50 324 THR A O 1
ATOM 2608 N N . VAL A 1 325 ? -131.210 2.908 79.791 1.00 91.88 325 VAL A N 1
ATOM 2609 C CA . VAL A 1 325 ? -130.999 2.124 81.024 1.00 91.88 325 VAL A CA 1
ATOM 2610 C C . VAL A 1 325 ? -131.080 3.012 82.264 1.00 91.88 325 VAL A C 1
ATOM 2612 O O . VAL A 1 325 ? -131.663 2.612 83.277 1.00 91.88 325 VAL A O 1
ATOM 2615 N N . SER A 1 326 ? -130.509 4.215 82.204 1.00 86.50 326 SER A N 1
ATOM 2616 C CA . SER A 1 326 ? -130.605 5.183 83.299 1.00 86.50 326 SER A CA 1
ATOM 2617 C C . SER A 1 326 ? -132.059 5.568 83.566 1.00 86.50 326 SER A C 1
ATOM 2619 O O . SER A 1 326 ? -132.471 5.579 84.729 1.00 86.50 326 SER A O 1
ATOM 2621 N N . GLN A 1 327 ? -132.845 5.774 82.505 1.00 86.50 327 GLN A N 1
ATOM 2622 C CA . GLN A 1 327 ? -134.271 6.087 82.580 1.00 86.50 327 GLN A CA 1
ATOM 2623 C C . GLN A 1 327 ? -135.096 4.942 83.199 1.00 86.50 327 GLN A C 1
ATOM 2625 O O . GLN A 1 327 ? -135.841 5.162 84.157 1.00 86.50 327 GLN A O 1
ATOM 2630 N N . LEU A 1 328 ? -134.866 3.695 82.778 1.00 89.81 328 LEU A N 1
ATOM 2631 C CA . LEU A 1 328 ? -135.511 2.513 83.371 1.00 89.81 328 LEU A CA 1
ATOM 2632 C C . LEU A 1 328 ? -135.131 2.309 84.848 1.00 89.81 328 LEU A C 1
ATOM 2634 O O . LEU A 1 328 ? -135.963 1.939 85.678 1.00 89.81 328 LEU A O 1
ATOM 2638 N N . ARG A 1 329 ? -133.871 2.573 85.221 1.00 87.88 329 ARG A N 1
ATOM 2639 C CA . ARG A 1 329 ? -133.421 2.493 86.623 1.00 87.88 329 ARG A CA 1
ATOM 2640 C C . ARG A 1 329 ? -134.057 3.562 87.510 1.00 87.88 329 ARG A C 1
ATOM 2642 O O . ARG A 1 329 ? -134.237 3.303 88.703 1.00 87.88 329 ARG A O 1
ATOM 2649 N N . SER A 1 330 ? -134.345 4.756 86.987 1.00 81.88 330 SER A N 1
ATOM 2650 C CA . SER A 1 330 ? -135.132 5.755 87.723 1.00 81.88 330 SER A CA 1
ATOM 2651 C C . SER A 1 330 ? -136.573 5.298 87.923 1.00 81.88 330 SER A C 1
ATOM 2653 O O . SER A 1 330 ? -137.046 5.336 89.057 1.00 81.88 330 SER A O 1
ATOM 2655 N N . GLU A 1 331 ? -137.222 4.771 86.885 1.00 83.31 331 GLU A N 1
ATOM 2656 C CA . GLU A 1 331 ? -138.609 4.287 86.955 1.00 83.31 331 GLU A CA 1
ATOM 2657 C C . GLU A 1 331 ? -138.778 3.111 87.929 1.00 83.31 331 GLU A C 1
ATOM 2659 O O . GLU A 1 331 ? -139.743 3.056 88.695 1.00 83.31 331 GLU A O 1
ATOM 2664 N N . LEU A 1 332 ? -137.809 2.189 87.975 1.00 85.31 332 LEU A N 1
ATOM 2665 C CA . LEU A 1 332 ? -137.831 1.066 88.915 1.00 85.31 332 LEU A CA 1
ATOM 2666 C C . LEU A 1 332 ? -137.704 1.534 90.375 1.00 85.31 332 LEU A C 1
ATOM 2668 O O . LEU A 1 332 ? -138.427 1.054 91.251 1.00 85.31 332 LEU A O 1
ATOM 2672 N N . ARG A 1 333 ? -136.803 2.490 90.651 1.00 77.38 333 ARG A N 1
ATOM 2673 C CA . ARG A 1 333 ? -136.665 3.102 91.987 1.00 77.38 333 ARG A CA 1
ATOM 2674 C C . ARG A 1 333 ? -137.920 3.867 92.395 1.00 77.38 333 ARG A C 1
ATOM 2676 O O . ARG A 1 333 ? -138.258 3.898 93.575 1.00 77.38 333 ARG A O 1
ATOM 2683 N N . GLU A 1 334 ? -138.596 4.487 91.441 1.00 77.94 334 GLU A N 1
ATOM 2684 C CA . GLU A 1 334 ? -139.855 5.185 91.671 1.00 77.94 334 GLU A CA 1
ATOM 2685 C C . GLU A 1 334 ? -140.988 4.208 91.991 1.00 77.94 334 GLU A C 1
ATOM 2687 O O . GLU A 1 334 ? -141.642 4.351 93.019 1.00 77.94 334 GLU A O 1
ATOM 2692 N N . SER A 1 335 ? -141.122 3.133 91.215 1.00 77.94 335 SER A N 1
ATOM 2693 C CA . SER A 1 335 ? -142.119 2.081 91.451 1.00 77.94 335 SER A CA 1
ATOM 2694 C C . SER A 1 335 ? -141.942 1.392 92.807 1.00 77.94 335 SER A C 1
ATOM 2696 O O . SER A 1 335 ? -142.927 1.113 93.487 1.00 77.94 335 SER A O 1
ATOM 2698 N N . LYS A 1 336 ? -140.695 1.153 93.239 1.00 76.75 336 LYS A N 1
ATOM 2699 C CA . LYS A 1 336 ? -140.415 0.554 94.553 1.00 76.75 336 LYS A CA 1
ATOM 2700 C C . LYS A 1 336 ? -140.861 1.458 95.708 1.00 76.75 336 LYS A C 1
ATOM 2702 O O . LYS A 1 336 ? -141.491 0.972 96.642 1.00 76.75 336 LYS A O 1
ATOM 2707 N N . ARG A 1 337 ? -140.602 2.769 95.613 1.00 71.62 337 ARG A N 1
ATOM 2708 C CA . ARG A 1 337 ? -141.070 3.745 96.614 1.00 71.62 337 ARG A CA 1
ATOM 2709 C C . ARG A 1 337 ? -142.596 3.777 96.721 1.00 71.62 337 ARG A C 1
ATOM 2711 O O . ARG A 1 337 ? -143.110 3.937 97.815 1.00 71.62 337 ARG A O 1
ATOM 2718 N N . MET A 1 338 ? -143.312 3.556 95.619 1.00 73.50 338 MET A N 1
ATOM 2719 C CA . MET A 1 338 ? -144.780 3.516 95.620 1.00 73.50 338 MET A CA 1
ATOM 2720 C C . MET A 1 338 ? -145.374 2.249 96.269 1.00 73.50 338 MET A C 1
ATOM 2722 O O . MET A 1 338 ? -146.553 2.257 96.621 1.00 73.50 338 MET A O 1
ATOM 2726 N N . TYR A 1 339 ? -144.599 1.164 96.406 1.00 61.97 339 TYR A N 1
ATOM 2727 C CA . TYR A 1 339 ? -145.046 -0.102 97.012 1.00 61.97 339 TYR A CA 1
ATOM 2728 C C . TYR A 1 339 ? -144.799 -0.173 98.523 1.00 61.97 339 TYR A C 1
ATOM 2730 O O . TYR A 1 339 ? -145.630 -0.721 99.241 1.00 61.97 339 TYR A O 1
ATOM 2738 N N . GLU A 1 340 ? -143.686 0.385 99.010 1.00 57.66 340 GLU A N 1
ATOM 2739 C CA . GLU A 1 340 ? -143.378 0.438 100.452 1.00 57.66 340 GLU A CA 1
ATOM 2740 C C . GLU A 1 340 ? -144.350 1.357 101.225 1.00 57.66 340 GLU A C 1
ATOM 2742 O O . GLU A 1 340 ? -144.520 1.194 102.428 1.00 57.66 340 GLU A O 1
ATOM 2747 N N . ASP A 1 341 ? -145.063 2.254 100.537 1.00 55.62 341 ASP A N 1
ATOM 2748 C CA . ASP A 1 341 ? -145.963 3.252 101.138 1.00 55.62 341 ASP A CA 1
ATOM 2749 C C . ASP A 1 341 ? -147.410 2.750 101.392 1.00 55.62 341 ASP A C 1
ATOM 2751 O O . ASP A 1 341 ? -148.314 3.554 101.622 1.00 55.62 341 ASP A O 1
ATOM 2755 N N . LYS A 1 342 ? -147.690 1.432 101.310 1.00 49.84 342 LYS A N 1
ATOM 2756 C CA . LYS A 1 342 ? -149.074 0.890 101.350 1.00 49.84 342 LYS A CA 1
ATOM 2757 C C . LYS A 1 342 ? -149.432 -0.187 102.397 1.00 49.84 342 LYS A C 1
ATOM 2759 O O . LYS A 1 342 ? -150.520 -0.745 102.275 1.00 49.84 342 LYS A O 1
ATOM 2764 N N . GLU A 1 343 ? -148.663 -0.437 103.462 1.00 35.59 343 GLU A N 1
ATOM 2765 C CA . GLU A 1 343 ? -149.130 -1.316 104.570 1.00 35.59 343 GLU A CA 1
ATOM 2766 C C . GLU A 1 343 ? -149.553 -0.548 105.860 1.00 35.59 343 GLU A C 1
ATOM 2768 O O . GLU A 1 343 ? -148.719 0.136 106.453 1.00 35.59 343 GLU A O 1
ATOM 2773 N N . PRO A 1 344 ? -150.833 -0.642 106.312 1.00 38.44 344 PRO A N 1
ATOM 2774 C CA . PRO A 1 344 ? -151.376 -0.054 107.558 1.00 38.44 344 PRO A CA 1
ATOM 2775 C C . PRO A 1 344 ? -151.541 -1.078 108.734 1.00 38.44 344 PRO A C 1
ATOM 2777 O O . PRO A 1 344 ? -151.331 -2.271 108.525 1.00 38.44 344 PRO A O 1
ATOM 2780 N N . PRO A 1 345 ? -151.910 -0.656 109.976 1.00 41.44 345 PRO A N 1
ATOM 2781 C CA . PRO A 1 345 ? -151.210 -1.061 111.211 1.00 41.44 345 PRO A CA 1
ATOM 2782 C C . PRO A 1 345 ? -151.939 -1.988 112.222 1.00 41.44 345 PRO A C 1
ATOM 2784 O O . PRO A 1 345 ? -153.162 -2.031 112.303 1.00 41.44 345 PRO A O 1
ATOM 2787 N N . GLU A 1 346 ? -151.096 -2.612 113.061 1.00 39.22 346 GLU A N 1
ATOM 2788 C CA . GLU A 1 346 ? -151.207 -2.924 114.507 1.00 39.22 346 GLU A CA 1
ATOM 2789 C C . GLU A 1 346 ? -152.355 -3.795 115.076 1.00 39.22 346 GLU A C 1
ATOM 2791 O O . GLU A 1 346 ? -153.458 -3.337 115.367 1.00 39.22 346 GLU A O 1
ATOM 2796 N N . PHE A 1 347 ? -151.987 -5.031 115.448 1.00 42.06 347 PHE A N 1
ATOM 2797 C CA . PHE A 1 347 ? -152.520 -5.754 116.612 1.00 42.06 347 PHE A CA 1
ATOM 2798 C C . PHE A 1 347 ? -151.517 -5.663 117.784 1.00 42.06 347 PHE A C 1
ATOM 2800 O O . PHE A 1 347 ? -150.362 -6.054 117.600 1.00 42.06 347 PHE A O 1
ATOM 2807 N N . PRO A 1 348 ? -151.927 -5.240 118.996 1.00 41.47 348 PRO A N 1
ATOM 2808 C CA . PRO A 1 348 ? -151.134 -5.379 120.213 1.00 41.47 348 PRO A CA 1
ATOM 2809 C C . PRO A 1 348 ? -151.674 -6.517 121.096 1.00 41.47 348 PRO A C 1
ATOM 2811 O O . PRO A 1 348 ? -152.831 -6.485 121.496 1.00 41.47 348 PRO A O 1
ATOM 2814 N N . PHE A 1 349 ? -150.839 -7.515 121.400 1.00 42.12 349 PHE A N 1
ATOM 2815 C CA . PHE A 1 349 ? -150.588 -8.044 122.752 1.00 42.12 349 PHE A CA 1
ATOM 2816 C C . PHE A 1 349 ? -149.534 -9.160 122.692 1.00 42.12 349 PHE A C 1
ATOM 2818 O O . PHE A 1 349 ? -149.742 -10.243 122.152 1.00 42.12 349 PHE A O 1
ATOM 2825 N N . THR A 1 350 ? -148.395 -8.858 123.301 1.00 45.34 350 THR A N 1
ATOM 2826 C CA . THR A 1 350 ? -147.376 -9.772 123.813 1.00 45.34 350 THR A CA 1
ATOM 2827 C C . THR A 1 350 ? -147.881 -10.504 125.059 1.00 45.34 350 THR A C 1
ATOM 2829 O O . THR A 1 350 ? -148.445 -9.855 125.942 1.00 45.34 350 THR A O 1
ATOM 2832 N N . ASN A 1 351 ? -147.607 -11.808 125.167 1.00 44.56 351 ASN A N 1
ATOM 2833 C CA . ASN A 1 351 ? -146.848 -12.443 126.263 1.00 44.56 351 ASN A CA 1
ATOM 2834 C C . ASN A 1 351 ? -147.267 -13.903 126.473 1.00 44.56 351 ASN A C 1
ATOM 2836 O O . ASN A 1 351 ? -148.262 -14.180 127.139 1.00 44.56 351 ASN A O 1
ATOM 2840 N N . LEU A 1 352 ? -146.424 -14.819 126.000 1.00 39.47 352 LEU A N 1
ATOM 2841 C CA . LEU A 1 352 ? -145.884 -15.880 126.844 1.00 39.47 352 LEU A CA 1
ATOM 2842 C C . LEU A 1 352 ? -144.560 -16.343 126.225 1.00 39.47 352 LEU A C 1
ATOM 2844 O O . LEU A 1 352 ? -144.547 -16.845 125.104 1.00 39.47 352 LEU A O 1
ATOM 2848 N N . ASP A 1 353 ? -143.465 -16.124 126.949 1.00 45.06 353 ASP A N 1
ATOM 2849 C CA . ASP A 1 353 ? -142.196 -16.810 126.727 1.00 45.06 353 ASP A CA 1
ATOM 2850 C C . ASP A 1 353 ? -142.417 -18.324 126.852 1.00 45.06 353 ASP A C 1
ATOM 2852 O O . ASP A 1 353 ? -142.764 -18.816 127.933 1.00 45.06 353 ASP A O 1
ATOM 2856 N N . GLN A 1 354 ? -142.206 -19.048 125.752 1.00 36.66 354 GLN A N 1
ATOM 2857 C CA . GLN A 1 354 ? -141.775 -20.445 125.733 1.00 36.66 354 GLN A CA 1
ATOM 2858 C C . GLN A 1 354 ? -141.132 -20.802 124.396 1.00 36.66 354 GLN A C 1
ATOM 2860 O O . GLN A 1 354 ? -141.675 -20.375 123.351 1.00 36.66 354 GLN A O 1
#

pLDDT: mean 81.25, std 24.95, range [28.41, 98.75]

Sequence (354 aa):
MESKACESKNEDLLPSGITSKGGSSSPFFVTSTHGTIIENTSSTGTLTQMPFFPKYEVELDSPRKSTPYPGKEHIERVLEEYSHQVKDLQRRLNESNELHEKQKFYLRQSVIDLQTKLQEMQMERDAMADIRRRESQSQEESRNQLQNTVRELEAAKCLKEDMLKDSSTQIEQLRKMMLSHEGVLQEIRSILVDFEEASGKKICEHDSMSTMHFRSLGSAISKILRELDTEISFLKGRIFPVEDQLETLKSESQNKIELLLQQHQDRIEQLISEHEVEITGLTEKASSARSQANSVQSQLEIIQEQARNQNSMYMRQLSDLESTVSQLRSELRESKRMYEDKEPPEFPFTNLDQ

Solvent-accessible surface area (backbone atoms only — not comparable to full-atom values): 21418 Å² total; per-residue (Å²): 143,88,87,88,79,85,87,87,82,85,83,87,84,86,89,84,87,86,87,80,84,86,84,82,88,79,84,84,83,83,80,84,85,77,78,88,84,80,82,80,90,80,90,77,78,87,79,77,78,77,83,82,81,87,84,80,82,84,80,86,84,81,83,87,82,90,77,82,86,76,54,72,69,54,57,49,50,51,52,49,49,51,50,50,48,50,52,50,51,52,48,53,51,50,52,51,49,51,52,48,52,51,51,52,48,53,51,51,50,50,51,52,52,51,52,51,53,50,52,49,53,50,53,52,51,51,53,51,53,53,50,51,52,51,50,52,50,52,52,50,52,51,51,50,52,51,54,50,52,51,52,52,51,52,53,52,47,52,54,50,53,51,52,51,52,51,53,51,54,50,53,52,51,50,50,53,51,51,52,53,53,52,52,53,53,49,51,54,38,49,54,51,36,52,48,32,63,76,66,73,48,78,88,50,93,89,51,57,60,85,75,53,58,74,84,52,46,65,56,52,51,55,49,51,55,50,53,50,52,50,50,52,52,50,51,49,67,53,46,56,60,53,53,50,52,50,53,51,51,50,52,53,51,50,52,51,51,54,51,49,51,49,53,50,50,54,50,50,54,48,51,52,54,53,49,52,52,48,52,51,55,49,50,52,50,52,52,49,52,51,52,50,50,54,50,52,51,54,50,49,52,54,50,51,53,50,50,51,54,47,50,58,47,51,53,50,52,48,53,54,48,54,51,51,53,52,52,52,54,51,52,53,57,52,54,51,58,66,59,74,74,69,82,87,87,88,86,89,82,90,87,78,96,127

Foldseek 3Di:
DDDDDDDDDDDDDDDDDDDDDDDDDDDDDDDDDDDDDDDDDDDDDPPPDDDDDDDPDDDDDDDDDDDDDDDPVVVVVVVVVVVVVVVVVVVVVVVVVVVVVVVVVVVVVVVVVVVVVVVVVVVVVVVVVVVVVVVVVVVVVVVVVVVVVVVVVVVVVVVVVVVVVVVVVVVVVVVVVVVVVVVVLQVLLVVVLVVCVVVVDQLDDPDRSNPDDSVCSVVSVVSVVVVVVVVVVVVVVVVVVVVVVVVVVVVVVVVVVVVVVVVVVVVVVVVVVVVVVVVVVVVVVVVVVVVVVVVVVVVVVVVVVVVVVVVVVVVVVVVVVVVVVVVVVVVVVVVVVVVVPDDDDDDDDDDDDD

Radius of gyration: 105.09 Å; Cα contacts (8 Å, |Δi|>4): 24; chains: 1; bounding box: 306×53×224 Å

Secondary structure (DSSP, 8-state):
--------------------------------------PPP--------PPPPP-----------------HHHHHHHHHHHHHHHHHHHHHHHHHHHHHHHHHHHHHHHHHHHHHHHHHHHHHHHHHHHHHHHHHHHHHHHHHHHHHHHHHHHHHHHHHHHHHHHHHHHHHHHHHHHHHHHHHHHHHHHHHHHHHHHH---S-SSS-GGG--HHHHHHHHHHHHHHHHHHHHHHHHHHHHHHHHHHHHHHHHHHHHHHHHHHHHHHHHHHHHHHHHHHHHHHHHHHHHHHHHHHHHHHHHHHHHHHHHHHHHHHHHHHHHHHHHHHHHHHHHHHHHHHHTT------------

Mean predicted aligned error: 19.76 Å